Protein AF-A0A485LSP4-F1 (afdb_monomer)

Secondary structure (DSSP, 8-state):
------PPPP-PPP---------------GGGGEEETTT-PBP---SEEEEEEETTEEEEET-S---GGGT---SSS-----EEEEESS--SEEEEEEEETT--GGG---TT-EEEHHHHHHH--B-EEEEEEETTEEEEEE-TTHHHH-EE--S-TT--TT-EEEEEEEEEEEEEETTEEEEEEEEEEEPPPEEEEES------GGGSTT-S-----------------------------------PPP------------TT----------

pLDDT: mean 74.76, std 22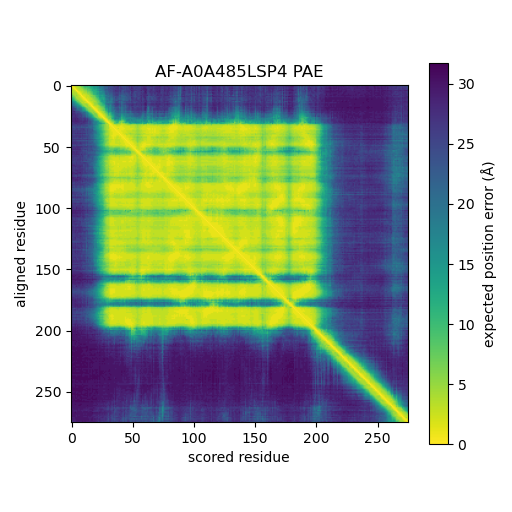.03, range [33.91, 98.25]

Foldseek 3Di:
DDDDDDDDDDDDDDDPPPPPPPVPDPPDDLQVFKAFPQPRDRQDADQEWEWDQDPNFTFTAQPRHQRVSVVGDDLDAHRHTKMKGWALDDFDAKAKAKDWPPDDPVLDADAQDKDAPVSSVVRRQWDKDFPQDDPNTTMIITRNVCRPPNHTDPDDPPPDQPIKMKIKMFGWHADPDPVGRMIGGNDMHIHDIHGYDYPCPPPPPCVVVVVPDPPDDDPDDDDDDDDDDDDDDDDDDDDDYDDDDDDDDDDDDDDDDDDDPDDPSPPDDDDDDDD

Organism: NCBI:txid120398

Nearest PDB structures (foldseek):
  6aj4-assembly4_G  TM=5.985E-01  e=1.872E+00  Homo sapiens
  2wmo-assembly1_A-2  TM=5.394E-01  e=5.429E+00  Homo sapiens
  3b13-assembly1_C  TM=5.387E-01  e=7.298E+00  Homo sapiens
  2fme-assembly2_B  TM=2.376E-01  e=2.516E+00  Homo sapiens

Sequence (275 aa):
MGQTRLEGKPRRQDPSSGEESTVTAPPRTTMERMGCTGCDRMIQLKPVFQRNNKDKKKNIRCFPHCCPARGGHKSSGFCGSSVYVLTDRVCDVVVCRYESDANDPSTTIVVGHSYDRSFVDRAIMCPAVSAGVEMGLNRFVLNPDVNKKGWSYPYDTRIEKNRQHRLSVYLMQSTDTPASQQATCVDEVHSAWFTMRSTRMPKRSVADEDDMLPRESAMWSKPRLASVVSVMHSAAKQRRRLHGATPSRPSTPLTAQRHPTDNKWAVFNPMWHIR

Solvent-accessible surface area (backbone atoms only — not comparable to full-atom values): 18104 Å² total; per-residue (Å²): 140,89,88,82,85,84,83,84,81,84,80,85,79,82,85,81,83,76,78,78,77,74,80,73,74,75,86,74,56,54,53,81,31,35,24,28,74,52,71,70,42,66,59,74,65,57,61,62,40,43,42,43,77,56,95,92,42,41,24,46,48,33,41,63,42,50,35,64,76,70,70,21,75,50,100,67,85,57,18,37,45,29,38,30,38,54,38,84,68,85,57,83,42,63,35,29,29,76,48,47,80,84,54,62,74,90,75,60,87,51,71,78,42,73,40,50,47,72,57,53,63,69,50,42,67,43,59,62,43,82,69,54,72,54,99,86,17,46,28,34,32,36,34,80,58,22,76,83,69,41,46,70,42,85,74,61,92,81,57,58,80,78,50,40,30,28,50,36,36,37,33,20,30,67,47,94,46,97,90,44,70,32,30,30,23,76,41,73,37,49,52,69,66,24,31,63,40,74,70,80,64,77,74,80,60,74,81,71,67,76,80,73,67,81,93,71,88,79,95,75,89,85,82,91,83,87,84,87,88,82,87,86,82,89,82,88,86,89,80,87,90,83,89,83,82,85,85,90,84,81,88,79,84,87,89,78,94,72,83,86,78,77,79,93,73,84,81,84,83,81,86,76,85,85,131

Mean predicted aligned error: 16.42 Å

Radius of gyration: 35.33 Å; Cα contacts (8 Å, |Δi|>4): 397; chains: 1; bounding box: 151×62×77 Å

Structure (mmCIF, N/CA/C/O backbone):
data_AF-A0A485LSP4-F1
#
_entry.id   AF-A0A485LSP4-F1
#
loop_
_atom_site.group_PDB
_atom_site.id
_atom_site.type_symbol
_atom_site.label_atom_id
_atom_site.label_alt_id
_atom_site.label_comp_id
_atom_site.label_asym_id
_atom_site.label_entity_id
_atom_site.label_seq_id
_atom_site.pdbx_PDB_ins_code
_atom_site.Cartn_x
_atom_site.Cartn_y
_atom_site.Cartn_z
_atom_site.occupancy
_atom_site.B_iso_or_equiv
_atom_site.auth_seq_id
_atom_site.auth_comp_id
_atom_site.auth_asym_id
_atom_site.auth_atom_id
_atom_site.pdbx_PDB_model_num
ATOM 1 N N . MET A 1 1 ? -81.713 -25.899 37.828 1.00 48.78 1 MET A N 1
ATOM 2 C CA . MET A 1 1 ? -81.607 -25.633 36.376 1.00 48.78 1 MET A CA 1
ATOM 3 C C . MET A 1 1 ? -80.817 -24.334 36.241 1.00 48.78 1 MET A C 1
ATOM 5 O O . MET A 1 1 ? -81.328 -23.319 36.668 1.00 48.78 1 MET A O 1
ATOM 9 N N . GLY A 1 2 ? -79.539 -24.261 35.883 1.00 56.69 2 GLY A N 1
ATOM 10 C CA . GLY A 1 2 ? -78.729 -25.101 35.009 1.00 56.69 2 GLY A CA 1
ATOM 11 C C . GLY A 1 2 ? -78.425 -24.305 33.738 1.00 56.69 2 GLY A C 1
ATOM 12 O O . GLY A 1 2 ? -79.094 -24.538 32.741 1.00 56.69 2 GLY A O 1
ATOM 13 N N . GLN A 1 3 ? -77.483 -23.354 33.778 1.00 51.16 3 GLN A N 1
ATOM 14 C CA . GLN A 1 3 ? -76.916 -22.755 32.563 1.00 51.16 3 GLN A CA 1
ATOM 15 C C . GLN A 1 3 ? -75.401 -22.587 32.697 1.00 51.16 3 GLN A C 1
ATOM 17 O O . GLN A 1 3 ? -74.880 -21.999 33.643 1.00 51.16 3 GLN A O 1
ATOM 22 N N . THR A 1 4 ? -74.729 -23.221 31.746 1.00 52.78 4 THR A N 1
ATOM 23 C CA . THR A 1 4 ? -73.309 -23.531 31.658 1.00 52.78 4 THR A CA 1
ATOM 24 C C . THR A 1 4 ? -72.544 -22.419 30.943 1.00 52.78 4 THR A C 1
ATOM 26 O O . THR A 1 4 ? -72.994 -21.855 29.950 1.00 52.78 4 THR A O 1
ATOM 29 N N . ARG A 1 5 ? -71.351 -22.140 31.467 1.00 53.19 5 ARG A N 1
ATOM 30 C CA . ARG A 1 5 ? -70.332 -21.208 30.977 1.00 53.19 5 ARG A CA 1
ATOM 31 C C . ARG A 1 5 ? -69.632 -21.809 29.747 1.00 53.19 5 ARG A C 1
ATOM 33 O O . ARG A 1 5 ? -69.133 -22.926 29.835 1.00 53.19 5 ARG A O 1
ATOM 40 N N . LEU A 1 6 ? -69.584 -21.086 28.626 1.00 57.06 6 LEU A N 1
ATOM 41 C CA . LEU A 1 6 ? -68.798 -21.464 27.444 1.00 57.06 6 LEU A CA 1
ATOM 42 C C . LEU A 1 6 ? -67.421 -20.787 27.503 1.00 57.06 6 LEU A C 1
ATOM 44 O O . LEU A 1 6 ? -67.320 -19.561 27.470 1.00 57.06 6 LEU A O 1
ATOM 48 N N . GLU A 1 7 ? -66.370 -21.597 27.618 1.00 57.41 7 GLU A N 1
ATOM 49 C CA . GLU A 1 7 ? -64.968 -21.179 27.550 1.00 57.41 7 GLU A CA 1
ATOM 50 C C . GLU A 1 7 ? -64.510 -21.023 26.091 1.00 57.41 7 GLU A C 1
ATOM 52 O O . GLU A 1 7 ? -64.672 -21.923 25.263 1.00 57.41 7 GLU A O 1
ATOM 57 N N . GLY A 1 8 ? -63.924 -19.866 25.777 1.00 58.50 8 GLY A N 1
ATOM 58 C CA . GLY A 1 8 ? -63.319 -19.565 24.482 1.00 58.50 8 GLY A CA 1
ATOM 59 C C . GLY A 1 8 ? -61.913 -20.157 24.358 1.00 58.50 8 GLY A C 1
ATOM 60 O O . GLY A 1 8 ? -61.040 -19.904 25.185 1.00 58.50 8 GLY A O 1
ATOM 61 N N . LYS A 1 9 ? -61.689 -20.933 23.295 1.00 60.06 9 LYS A N 1
ATOM 62 C CA . LYS A 1 9 ? -60.394 -21.524 22.922 1.00 60.06 9 LYS A CA 1
ATOM 63 C C . LYS A 1 9 ? -59.444 -20.458 22.340 1.00 60.06 9 LYS A C 1
ATOM 65 O O . LYS A 1 9 ? -59.856 -19.746 21.423 1.00 60.06 9 LYS A O 1
ATOM 70 N N . PRO A 1 10 ? -58.170 -20.380 22.767 1.00 58.75 10 PRO A N 1
ATOM 71 C CA . PRO A 1 10 ? -57.187 -19.501 22.143 1.00 58.75 10 PRO A CA 1
ATOM 72 C C . PRO A 1 10 ? -56.694 -20.076 20.804 1.00 58.75 10 PRO A C 1
ATOM 74 O O . PRO A 1 10 ? -56.329 -21.249 20.692 1.00 58.75 10 PRO A O 1
ATOM 77 N N . ARG A 1 11 ? -56.696 -19.222 19.775 1.00 62.03 11 ARG A N 1
ATOM 78 C CA . ARG A 1 11 ? -56.249 -19.501 18.404 1.00 62.03 11 ARG A CA 1
ATOM 79 C C . ARG A 1 11 ? -54.716 -19.461 18.359 1.00 62.03 11 ARG A C 1
ATOM 81 O O . ARG A 1 11 ? -54.129 -18.409 18.597 1.00 62.03 11 ARG A O 1
ATOM 88 N N . ARG A 1 12 ? -54.078 -20.602 18.074 1.00 57.03 12 ARG A N 1
ATOM 89 C CA . ARG A 1 12 ? -52.632 -20.696 17.808 1.00 57.03 12 ARG A CA 1
ATOM 90 C C . ARG A 1 12 ? -52.287 -19.850 16.578 1.00 57.03 12 ARG A C 1
ATOM 92 O O . ARG A 1 12 ? -52.950 -19.980 15.5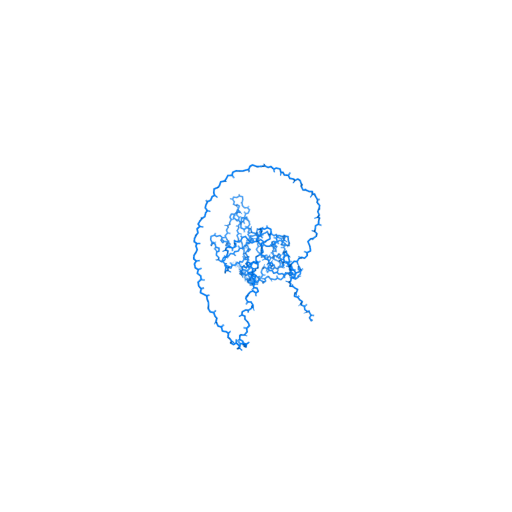52 1.00 57.03 12 ARG A O 1
ATOM 99 N N . GLN A 1 13 ? -51.293 -18.976 16.713 1.00 55.44 13 GLN A N 1
ATOM 100 C CA . GLN A 1 13 ? -50.647 -18.282 15.601 1.00 55.44 13 GLN A CA 1
ATOM 101 C C . GLN A 1 13 ? -49.415 -19.093 15.197 1.00 55.44 13 GLN A C 1
ATOM 103 O O . GLN A 1 13 ? -48.581 -19.403 16.048 1.00 55.44 13 GLN A O 1
ATOM 108 N N . ASP A 1 14 ? -49.337 -19.452 13.920 1.00 53.34 14 ASP A N 1
ATOM 109 C CA . ASP A 1 14 ? -48.179 -20.121 13.336 1.00 53.34 14 ASP A CA 1
ATOM 110 C C . ASP A 1 14 ? -47.057 -19.095 13.085 1.00 53.34 14 ASP A C 1
ATOM 112 O O . ASP A 1 14 ? -47.322 -18.031 12.516 1.00 53.34 14 ASP A O 1
ATOM 116 N N . PRO A 1 15 ? -45.805 -19.374 13.487 1.00 58.00 15 PRO A N 1
ATOM 117 C CA . PRO A 1 15 ? -44.673 -18.516 13.170 1.00 58.00 15 PRO A CA 1
ATOM 118 C C . PRO A 1 15 ? -44.267 -18.727 11.706 1.00 58.00 15 PRO A C 1
ATOM 120 O O . PRO A 1 15 ? -43.759 -19.785 11.337 1.00 58.00 15 PRO A O 1
ATOM 123 N N . SER A 1 16 ? -44.483 -17.716 10.860 1.00 53.91 16 SER A N 1
ATOM 124 C CA . SER A 1 16 ? -43.955 -17.707 9.496 1.00 53.91 16 SER A CA 1
ATOM 125 C C . SER A 1 16 ? -42.435 -17.533 9.540 1.00 53.91 16 SER A C 1
ATOM 127 O O . SER A 1 16 ? -41.926 -16.436 9.779 1.00 53.91 16 SER A O 1
ATOM 129 N N . SER A 1 17 ? -41.710 -18.622 9.311 1.00 48.00 17 SER A N 1
ATOM 130 C CA . SER A 1 17 ? -40.270 -18.640 9.069 1.00 48.00 17 SER A CA 1
ATOM 131 C C . SER A 1 17 ? -39.966 -18.014 7.704 1.00 48.00 17 SER A C 1
ATOM 133 O O . SER A 1 17 ? -39.884 -18.703 6.689 1.00 48.00 17 SER A O 1
ATOM 135 N N . GLY A 1 18 ? -39.848 -16.687 7.675 1.00 48.59 18 GLY A N 1
ATOM 136 C CA . GLY A 1 18 ? -39.213 -15.966 6.579 1.00 48.59 18 GLY A CA 1
ATOM 137 C C . GLY A 1 18 ? -37.702 -16.082 6.727 1.00 48.59 18 GLY A C 1
ATOM 138 O O . GLY A 1 18 ? -37.086 -15.277 7.419 1.00 48.59 18 GLY A O 1
ATOM 139 N N . GLU A 1 19 ? -37.111 -17.109 6.121 1.00 50.00 19 GLU A N 1
ATOM 140 C CA . GLU A 1 19 ? -35.662 -17.207 5.959 1.00 50.00 19 GLU A CA 1
ATOM 141 C C . GLU A 1 19 ? -35.213 -16.151 4.942 1.00 50.00 19 GLU A C 1
ATOM 143 O O . GLU A 1 19 ? -35.185 -16.372 3.730 1.00 50.00 19 GLU A O 1
ATOM 148 N N . GLU A 1 20 ? -34.895 -14.961 5.448 1.00 48.91 20 GLU A N 1
ATOM 149 C CA . GLU A 1 20 ? -34.205 -13.916 4.705 1.00 48.91 20 GLU A CA 1
ATOM 150 C C . GLU A 1 20 ? -32.782 -14.409 4.411 1.00 48.91 20 GLU A C 1
ATOM 152 O O . GLU A 1 20 ? -31.851 -14.242 5.199 1.00 48.91 20 GLU A O 1
ATOM 157 N N . SER A 1 21 ? -32.639 -15.101 3.277 1.00 48.19 21 SER A N 1
ATOM 158 C CA . SER A 1 21 ? -31.350 -15.494 2.712 1.00 48.19 21 SER A CA 1
ATOM 159 C C . SER A 1 21 ? -30.540 -14.240 2.400 1.00 48.19 21 SER A C 1
ATOM 161 O O . SER A 1 21 ? -30.592 -13.682 1.304 1.00 48.19 21 SER A O 1
ATOM 163 N N . THR A 1 22 ? -29.769 -13.799 3.387 1.00 48.03 22 THR A N 1
ATOM 164 C CA . THR A 1 22 ? -28.665 -12.864 3.220 1.00 48.03 22 THR A CA 1
ATOM 165 C C . THR A 1 22 ? -27.632 -13.560 2.346 1.00 48.03 22 THR A C 1
ATOM 167 O O . THR A 1 22 ? -26.822 -14.366 2.806 1.00 48.03 22 THR A O 1
ATOM 170 N N . VAL A 1 23 ? -27.704 -13.281 1.043 1.00 46.75 23 VAL A N 1
ATOM 171 C CA . VAL A 1 23 ? -26.717 -13.696 0.046 1.00 46.75 23 VAL A CA 1
ATOM 172 C C . VAL A 1 23 ? -25.383 -13.078 0.451 1.00 46.75 23 VAL A C 1
ATOM 174 O O . VAL A 1 23 ? -25.049 -11.950 0.097 1.0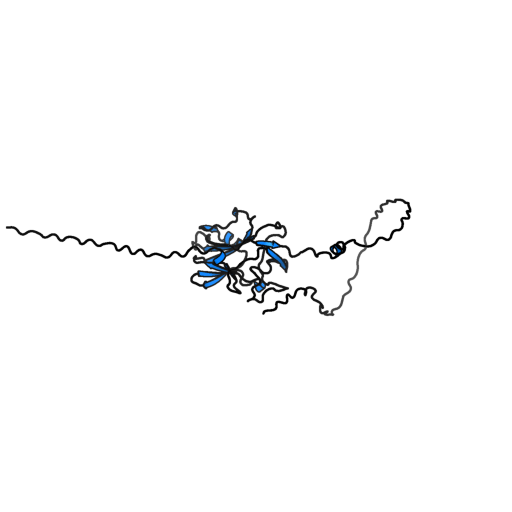0 46.75 23 VAL A O 1
ATOM 177 N N . THR A 1 24 ? -24.637 -13.813 1.267 1.00 46.38 24 THR A N 1
ATOM 178 C CA . THR A 1 24 ? -23.300 -13.440 1.702 1.00 46.38 24 THR A CA 1
ATOM 179 C C . THR A 1 24 ? -22.407 -13.632 0.488 1.00 46.38 24 THR A C 1
ATOM 181 O O . THR A 1 24 ? -22.080 -14.759 0.116 1.00 46.38 24 THR A O 1
ATOM 184 N N . ALA A 1 25 ? -22.104 -12.530 -0.200 1.00 51.66 25 ALA A N 1
ATOM 185 C CA . ALA A 1 25 ? -21.194 -12.544 -1.334 1.00 51.66 25 ALA A CA 1
ATOM 186 C C . ALA A 1 25 ? -19.878 -13.233 -0.921 1.00 51.66 25 ALA A C 1
ATOM 188 O O . ALA A 1 25 ? -19.412 -13.025 0.205 1.00 51.66 25 ALA A O 1
ATOM 189 N N . PRO A 1 26 ? -19.281 -14.062 -1.794 1.00 50.47 26 PRO A N 1
ATOM 190 C CA . PRO A 1 26 ? -18.061 -14.781 -1.461 1.00 50.47 26 PRO A CA 1
ATOM 191 C C . PRO A 1 26 ? -16.957 -13.796 -1.044 1.00 50.47 26 PRO A C 1
ATOM 193 O O . PRO A 1 26 ? -16.883 -12.691 -1.597 1.00 50.47 26 PRO A O 1
ATOM 196 N N . PRO A 1 27 ? -16.090 -14.175 -0.087 1.00 56.38 27 PRO A N 1
ATOM 197 C CA . PRO A 1 27 ? -14.995 -13.324 0.352 1.00 56.38 27 PRO A CA 1
ATOM 198 C C . PRO A 1 27 ? -14.101 -13.007 -0.850 1.00 56.38 27 PRO A C 1
ATOM 200 O O . PRO A 1 27 ? -13.464 -13.893 -1.422 1.00 56.38 27 PRO A O 1
ATOM 203 N N . ARG A 1 28 ? -14.090 -11.734 -1.259 1.00 59.78 28 ARG A N 1
ATOM 204 C CA . ARG A 1 28 ? -13.235 -11.244 -2.346 1.00 59.78 28 ARG A CA 1
ATOM 205 C C . ARG A 1 28 ? -11.782 -11.520 -1.990 1.00 59.78 28 ARG A C 1
ATOM 207 O O . ARG A 1 28 ? -11.359 -11.291 -0.855 1.00 59.78 28 ARG A O 1
ATOM 214 N N . THR A 1 29 ? -11.006 -12.003 -2.955 1.00 65.75 29 THR A N 1
ATOM 215 C CA . THR A 1 29 ? -9.584 -12.262 -2.711 1.00 65.75 29 THR A CA 1
ATOM 216 C C . THR A 1 29 ? -8.863 -10.941 -2.424 1.00 65.75 29 THR A C 1
ATOM 218 O O . THR A 1 29 ? -9.220 -9.886 -2.948 1.00 65.75 29 THR A O 1
ATOM 221 N N . THR A 1 30 ? -7.830 -10.960 -1.580 1.00 68.81 30 THR A N 1
ATOM 222 C CA . THR A 1 30 ? -7.116 -9.739 -1.161 1.00 68.81 30 THR A CA 1
ATOM 223 C C . THR A 1 30 ? -6.568 -8.929 -2.342 1.00 68.81 30 THR A C 1
ATOM 225 O O . THR A 1 30 ? -6.572 -7.701 -2.294 1.00 68.81 30 THR A O 1
ATOM 228 N N . MET A 1 31 ? -6.167 -9.586 -3.435 1.00 66.12 31 MET A N 1
ATOM 229 C CA . MET A 1 31 ? -5.656 -8.911 -4.634 1.00 66.12 31 MET A CA 1
ATOM 230 C C . MET A 1 31 ? -6.738 -8.201 -5.458 1.00 66.12 31 MET A C 1
ATOM 232 O O . MET A 1 31 ? -6.418 -7.232 -6.144 1.00 66.12 31 MET A O 1
ATOM 236 N N . GLU A 1 32 ? -8.011 -8.595 -5.346 1.00 82.88 32 GLU A N 1
ATOM 237 C CA . GLU A 1 32 ? -9.150 -7.937 -6.014 1.00 82.88 32 GLU A CA 1
ATOM 238 C C . GLU A 1 32 ? -9.510 -6.574 -5.405 1.00 82.88 32 GLU A C 1
ATOM 240 O O . GLU A 1 32 ? -10.410 -5.885 -5.882 1.00 82.88 32 GLU A O 1
ATOM 245 N N . ARG A 1 33 ? -8.775 -6.153 -4.373 1.00 93.44 33 ARG A N 1
ATOM 246 C CA . ARG A 1 33 ? -9.012 -4.905 -3.648 1.00 93.44 33 ARG A CA 1
ATOM 247 C C . ARG A 1 33 ? -7.939 -3.847 -3.868 1.00 93.44 33 ARG A C 1
ATOM 249 O O . ARG A 1 33 ? -8.077 -2.759 -3.327 1.00 93.44 33 ARG A O 1
ATOM 256 N N . MET A 1 34 ? -6.888 -4.126 -4.648 1.00 96.19 34 MET A N 1
ATOM 257 C CA . MET A 1 34 ? -5.783 -3.193 -4.905 1.00 96.19 34 MET A CA 1
ATOM 258 C C . MET A 1 34 ? -5.606 -2.887 -6.400 1.00 96.19 34 MET A C 1
ATOM 260 O O . MET A 1 34 ? -5.172 -3.743 -7.171 1.00 96.19 34 MET A O 1
ATOM 264 N N . GLY A 1 35 ? -5.856 -1.647 -6.823 1.00 96.38 35 GLY A N 1
ATOM 265 C CA . GLY A 1 35 ? -5.818 -1.265 -8.239 1.00 96.38 35 GLY A CA 1
ATOM 266 C C . GLY A 1 35 ? -5.018 -0.003 -8.552 1.00 96.38 35 GLY A C 1
ATOM 267 O O . GLY A 1 35 ? -4.514 0.701 -7.681 1.00 96.38 35 GLY A O 1
ATOM 268 N N . CYS A 1 36 ? -4.823 0.266 -9.839 1.00 97.06 36 CYS A N 1
ATOM 269 C CA . CYS A 1 36 ? -4.030 1.389 -10.328 1.00 97.06 36 CYS A CA 1
ATOM 270 C C . CYS A 1 36 ? -4.926 2.593 -10.612 1.00 97.06 36 CYS A C 1
ATOM 272 O O . CYS A 1 36 ? -5.743 2.546 -11.517 1.00 97.06 36 CYS A O 1
ATOM 274 N N . THR A 1 37 ? -4.683 3.725 -9.953 1.00 96.81 37 THR A N 1
ATOM 275 C CA . THR A 1 37 ? -5.431 4.991 -10.166 1.00 96.81 37 THR A CA 1
ATOM 276 C C . THR A 1 37 ? -5.265 5.626 -11.557 1.00 96.81 37 THR A C 1
ATOM 278 O O . THR A 1 37 ? -5.718 6.741 -11.795 1.00 96.81 37 THR A O 1
ATOM 281 N N . GLY A 1 38 ? -4.471 5.023 -12.443 1.00 94.75 38 GLY A N 1
ATOM 282 C CA . GLY A 1 38 ? -4.263 5.527 -13.799 1.00 94.75 38 GLY A CA 1
ATOM 283 C C . GLY A 1 38 ? -5.108 4.809 -14.841 1.00 94.75 38 GLY A C 1
ATOM 284 O O . GLY A 1 38 ? -5.627 5.456 -15.735 1.00 94.75 38 GLY A O 1
ATOM 285 N N . CYS A 1 39 ? -5.202 3.482 -14.752 1.00 95.12 39 CYS A N 1
ATOM 286 C CA . CYS A 1 39 ? -5.942 2.659 -15.713 1.00 95.12 39 CYS A CA 1
ATOM 287 C C . CYS A 1 39 ? -7.155 1.964 -15.088 1.00 95.12 39 CYS A C 1
ATOM 289 O O . CYS A 1 39 ? -7.777 1.151 -15.761 1.00 95.12 39 CYS A O 1
ATOM 291 N N . ASP A 1 40 ? -7.402 2.204 -13.799 1.00 94.50 40 ASP A N 1
ATOM 292 C CA . ASP A 1 40 ? -8.413 1.588 -12.932 1.00 94.50 40 ASP A CA 1
ATOM 293 C C . ASP A 1 40 ? -8.428 0.055 -12.900 1.00 94.50 40 ASP A C 1
ATOM 295 O O . ASP A 1 40 ? -9.293 -0.562 -12.289 1.00 94.50 40 ASP A O 1
ATOM 299 N N . ARG A 1 41 ? -7.401 -0.586 -13.467 1.00 93.19 41 ARG A N 1
ATOM 300 C CA . ARG A 1 41 ? -7.239 -2.039 -13.435 1.00 93.19 41 ARG A CA 1
ATOM 301 C C . ARG A 1 41 ? -6.666 -2.501 -12.108 1.00 93.19 41 ARG A C 1
ATOM 303 O O . ARG A 1 41 ? -5.798 -1.839 -11.525 1.00 93.19 41 ARG A O 1
ATOM 310 N N . MET A 1 42 ? -7.069 -3.707 -11.726 1.00 93.75 42 MET A N 1
ATOM 311 C CA . MET A 1 42 ? -6.438 -4.457 -10.651 1.00 93.75 42 MET A CA 1
ATOM 312 C C . MET A 1 42 ? -4.936 -4.581 -10.892 1.00 93.75 42 MET A C 1
ATOM 314 O O . MET A 1 42 ? -4.478 -4.797 -12.020 1.00 93.75 42 MET A O 1
ATOM 318 N N . ILE A 1 43 ? -4.151 -4.393 -9.835 1.00 92.56 43 ILE A N 1
ATOM 319 C CA . ILE A 1 43 ? -2.702 -4.410 -9.960 1.00 92.56 43 ILE A CA 1
ATOM 320 C C . ILE A 1 43 ? -2.209 -5.846 -10.036 1.00 92.56 43 ILE A C 1
ATOM 322 O O . ILE A 1 43 ? -2.300 -6.613 -9.086 1.00 92.56 43 ILE A O 1
ATOM 326 N N . GLN A 1 44 ? -1.569 -6.158 -11.156 1.00 91.38 44 GLN A N 1
ATOM 327 C CA . GLN A 1 44 ? -0.679 -7.302 -11.282 1.00 91.38 44 GLN A CA 1
ATOM 328 C C . GLN A 1 44 ? 0.755 -6.787 -11.201 1.00 91.38 44 GLN A C 1
ATOM 330 O O . GLN A 1 44 ? 1.232 -6.082 -12.097 1.00 91.38 44 GLN A O 1
ATOM 335 N N . LEU A 1 45 ? 1.424 -7.061 -10.080 1.00 93.25 45 LEU A N 1
ATOM 336 C CA . LEU A 1 45 ? 2.800 -6.623 -9.888 1.00 93.25 45 LEU A CA 1
ATOM 337 C C . LEU A 1 45 ? 3.762 -7.434 -10.749 1.00 93.25 45 LEU A C 1
ATOM 339 O O . LEU A 1 45 ? 3.602 -8.634 -10.961 1.00 93.25 45 LEU A O 1
ATOM 343 N N . LYS A 1 46 ? 4.827 -6.765 -11.190 1.00 92.31 46 LYS A N 1
ATOM 344 C CA . LYS A 1 46 ? 5.995 -7.453 -11.734 1.00 92.31 46 LYS A CA 1
ATOM 345 C C . LYS A 1 46 ? 6.685 -8.230 -10.605 1.00 92.31 46 LYS A C 1
ATOM 347 O O . LYS A 1 46 ? 6.801 -7.697 -9.504 1.00 92.31 46 LYS A O 1
ATOM 352 N N . PRO A 1 47 ? 7.248 -9.417 -10.882 1.00 93.81 47 PRO A N 1
ATOM 353 C CA . PRO A 1 47 ? 7.981 -10.187 -9.872 1.00 93.81 47 PRO A CA 1
ATOM 354 C C . PRO A 1 47 ? 9.301 -9.519 -9.461 1.00 93.81 47 PRO A C 1
ATOM 356 O O . PRO A 1 47 ? 9.903 -9.876 -8.450 1.00 93.81 47 PRO A O 1
ATOM 359 N N . VAL A 1 48 ? 9.786 -8.561 -10.257 1.00 93.12 48 VAL A N 1
ATOM 360 C CA . VAL A 1 48 ? 11.055 -7.872 -10.034 1.00 93.12 48 VAL A CA 1
ATOM 361 C C . VAL A 1 48 ? 10.905 -6.390 -10.356 1.00 93.12 48 VAL A C 1
ATOM 363 O O . VAL A 1 48 ? 10.502 -6.027 -11.465 1.00 93.12 48 VAL A O 1
ATOM 366 N N . PHE A 1 49 ? 11.313 -5.533 -9.424 1.00 93.00 49 PHE A N 1
ATOM 367 C CA . PHE A 1 49 ? 11.403 -4.093 -9.639 1.00 93.00 49 PHE A CA 1
ATOM 368 C C . PHE A 1 49 ? 12.840 -3.586 -9.577 1.00 93.00 49 PHE A C 1
ATOM 370 O O . PHE A 1 49 ? 13.715 -4.135 -8.907 1.00 93.00 49 PHE A O 1
ATOM 377 N N . GLN A 1 50 ? 13.082 -2.487 -10.289 1.00 89.56 50 GLN A N 1
ATOM 378 C CA . GLN A 1 50 ? 14.363 -1.799 -10.284 1.00 89.56 50 GLN A CA 1
ATOM 379 C C . GLN A 1 50 ? 14.357 -0.693 -9.228 1.00 89.56 50 GLN A C 1
ATOM 381 O O . GLN A 1 50 ? 13.448 0.140 -9.179 1.00 89.56 50 GLN A O 1
ATOM 386 N N . ARG A 1 51 ? 15.411 -0.639 -8.415 1.00 87.06 51 ARG A N 1
ATOM 387 C CA . ARG A 1 51 ? 15.617 0.429 -7.440 1.00 87.06 51 ARG A CA 1
ATOM 388 C C . ARG A 1 51 ? 16.384 1.595 -8.052 1.00 87.06 51 ARG A C 1
ATOM 390 O O . ARG A 1 51 ? 17.544 1.425 -8.404 1.00 87.06 51 ARG A O 1
ATOM 397 N N . ASN A 1 52 ? 15.796 2.786 -8.091 1.00 84.38 52 ASN A N 1
ATOM 398 C CA . ASN A 1 52 ? 16.504 4.007 -8.465 1.00 84.38 52 ASN A CA 1
ATOM 399 C C . ASN A 1 52 ? 17.022 4.756 -7.225 1.00 84.38 52 ASN A C 1
ATOM 401 O O . ASN A 1 52 ? 16.329 4.835 -6.211 1.00 84.38 52 ASN A O 1
ATOM 405 N N . ASN A 1 53 ? 18.223 5.327 -7.311 1.00 80.94 53 ASN A N 1
ATOM 406 C CA . ASN A 1 53 ? 18.749 6.251 -6.311 1.00 80.94 53 ASN A CA 1
ATOM 407 C C . ASN A 1 53 ? 18.797 7.643 -6.942 1.00 80.94 53 ASN A C 1
ATOM 409 O O . ASN A 1 53 ? 19.727 7.962 -7.680 1.00 80.94 53 ASN A O 1
ATOM 413 N N . LYS A 1 54 ? 17.755 8.435 -6.691 1.00 75.25 54 LYS A N 1
ATOM 414 C CA . LYS A 1 54 ? 17.650 9.812 -7.173 1.00 75.25 54 LYS A CA 1
ATOM 415 C C . LYS A 1 54 ? 17.637 10.731 -5.959 1.00 75.25 54 LYS A C 1
ATOM 417 O O . LYS A 1 54 ? 16.897 10.475 -5.016 1.00 75.25 54 LYS A O 1
ATOM 422 N N . ASP A 1 55 ? 18.466 11.770 -5.966 1.00 72.94 55 ASP A N 1
ATOM 423 C CA . ASP A 1 55 ? 18.522 12.780 -4.898 1.00 72.94 55 ASP A CA 1
ATOM 424 C C . ASP A 1 55 ? 18.792 12.183 -3.503 1.00 72.94 55 ASP A C 1
ATOM 426 O O . ASP A 1 55 ? 18.187 12.579 -2.509 1.00 72.94 55 ASP A O 1
ATOM 430 N N . LYS A 1 56 ? 19.672 11.168 -3.433 1.00 80.19 56 LYS A N 1
ATOM 431 C CA . LYS A 1 56 ? 19.968 10.358 -2.229 1.00 80.19 56 LYS A CA 1
ATOM 432 C C . LYS A 1 56 ? 18.758 9.589 -1.670 1.00 80.19 56 LYS A C 1
ATOM 434 O O . LYS A 1 56 ? 18.881 8.910 -0.652 1.00 80.19 56 LYS A O 1
ATOM 439 N N . LYS A 1 57 ? 17.604 9.656 -2.339 1.00 83.06 57 LYS A N 1
ATOM 440 C CA . LYS A 1 57 ? 16.392 8.917 -2.003 1.00 83.06 57 LYS A CA 1
ATOM 441 C C . LYS A 1 57 ? 16.298 7.665 -2.859 1.00 83.06 57 LYS A C 1
ATOM 443 O O . LYS A 1 57 ? 16.389 7.667 -4.090 1.00 83.06 57 LYS A O 1
ATOM 448 N N . LYS A 1 58 ? 16.080 6.566 -2.159 1.00 87.75 58 LYS A N 1
ATOM 449 C CA . LYS A 1 58 ? 15.909 5.241 -2.721 1.00 87.75 58 LYS A CA 1
ATOM 450 C C . LYS A 1 58 ? 14.438 5.060 -3.099 1.00 87.75 58 LYS A C 1
ATOM 452 O O . LYS A 1 58 ? 13.585 5.077 -2.222 1.00 87.75 58 LYS A O 1
ATOM 457 N N . ASN A 1 59 ? 14.149 4.887 -4.386 1.00 91.50 59 ASN A N 1
ATOM 458 C CA . ASN A 1 59 ? 12.789 4.757 -4.909 1.00 91.50 59 ASN A CA 1
ATOM 459 C C . ASN A 1 59 ? 12.621 3.483 -5.744 1.00 91.50 59 ASN A C 1
ATOM 461 O O . ASN A 1 59 ? 13.555 3.065 -6.434 1.00 91.50 59 ASN A O 1
ATOM 465 N N . ILE A 1 60 ? 11.423 2.900 -5.741 1.00 92.56 60 ILE A N 1
ATOM 466 C CA . ILE A 1 60 ? 11.052 1.840 -6.685 1.00 92.56 60 ILE A CA 1
ATOM 467 C C . ILE A 1 60 ? 10.664 2.482 -8.016 1.00 92.56 60 ILE A C 1
ATOM 469 O O . ILE A 1 60 ? 9.816 3.376 -8.080 1.00 92.56 60 ILE A O 1
ATOM 473 N N . ARG A 1 61 ? 11.297 2.042 -9.105 1.00 91.81 61 ARG A N 1
ATOM 474 C CA . ARG A 1 61 ? 10.991 2.528 -10.449 1.00 91.81 61 ARG A CA 1
ATOM 475 C C . ARG A 1 61 ? 9.822 1.738 -11.032 1.00 91.81 61 ARG A C 1
ATOM 477 O O . ARG A 1 61 ? 9.810 0.513 -10.997 1.00 91.81 61 ARG A O 1
ATOM 484 N N . CYS A 1 62 ? 8.875 2.466 -11.618 1.00 94.25 62 CYS A N 1
ATOM 485 C CA . CYS A 1 62 ? 7.722 1.922 -12.335 1.00 94.25 62 CYS A CA 1
ATOM 486 C C . CYS A 1 62 ? 6.806 1.014 -11.495 1.00 94.25 62 CYS A C 1
ATOM 488 O O . CYS A 1 62 ? 6.216 0.083 -12.034 1.00 94.25 62 CYS A O 1
ATOM 490 N N . PHE A 1 63 ? 6.692 1.286 -10.195 1.00 95.94 63 PHE A N 1
ATOM 491 C CA . PHE A 1 63 ? 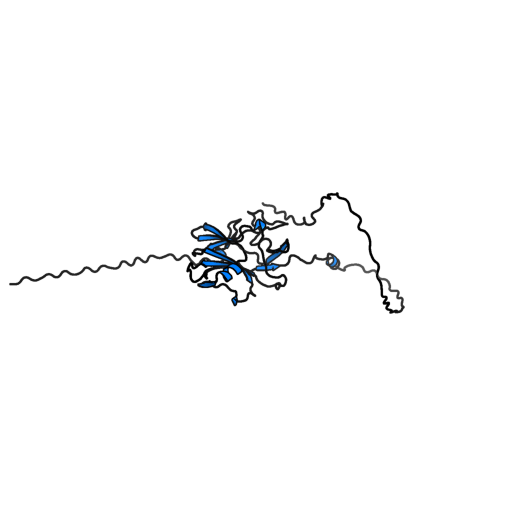5.734 0.634 -9.304 1.00 95.94 63 PHE A CA 1
ATOM 492 C C . PHE A 1 63 ? 4.368 1.354 -9.340 1.00 95.94 63 PHE A C 1
ATOM 494 O O . PHE A 1 63 ? 4.361 2.588 -9.391 1.00 95.94 63 PHE A O 1
ATOM 501 N N . PRO A 1 64 ? 3.227 0.637 -9.311 1.00 95.69 64 PRO A N 1
ATOM 502 C CA . PRO A 1 64 ? 3.087 -0.821 -9.443 1.00 95.69 64 PRO A CA 1
ATOM 503 C C . PRO A 1 64 ? 3.376 -1.325 -10.869 1.00 95.69 64 PRO A C 1
ATOM 505 O O . PRO A 1 64 ? 3.810 -2.457 -11.061 1.00 95.69 64 PRO A O 1
ATOM 508 N N . HIS A 1 65 ? 3.168 -0.475 -11.875 1.00 95.00 65 HIS A N 1
ATOM 509 C CA . HIS A 1 65 ? 3.551 -0.697 -13.267 1.00 95.00 65 HIS A CA 1
ATOM 510 C C . HIS A 1 65 ? 3.692 0.654 -13.992 1.00 95.00 65 HIS A C 1
ATOM 512 O O . HIS A 1 65 ? 3.359 1.710 -13.451 1.00 95.00 65 HIS A O 1
ATOM 518 N N . CYS A 1 66 ? 4.171 0.635 -15.239 1.00 94.88 66 CYS A N 1
ATOM 519 C CA . CYS A 1 66 ? 4.093 1.797 -16.128 1.00 94.88 66 CYS A CA 1
ATOM 520 C C . CYS A 1 66 ? 2.684 1.907 -16.691 1.00 94.88 66 CYS A C 1
ATOM 522 O O . CYS A 1 66 ? 2.338 1.149 -17.592 1.00 94.88 66 CYS A O 1
ATOM 524 N N . CYS A 1 67 ? 1.868 2.804 -16.151 1.00 94.44 67 CYS A N 1
ATOM 525 C CA . CYS A 1 67 ? 0.482 2.927 -16.585 1.00 94.44 67 CYS A CA 1
ATOM 526 C C . CYS A 1 67 ? 0.405 3.648 -17.947 1.00 94.44 67 CYS A C 1
ATOM 528 O O . CYS A 1 67 ? 0.817 4.810 -18.019 1.00 94.44 67 CYS A O 1
ATOM 530 N N . PRO A 1 68 ? -0.124 3.018 -19.019 1.00 93.25 68 PRO A N 1
ATOM 531 C CA . PRO A 1 68 ? -0.235 3.655 -20.336 1.00 93.25 68 PRO A CA 1
ATOM 532 C C . PRO A 1 68 ? -1.086 4.926 -20.301 1.00 93.25 68 PRO A C 1
ATOM 534 O O . PRO A 1 68 ? -0.692 5.944 -20.859 1.00 93.25 68 PRO A O 1
ATOM 537 N N . ALA A 1 69 ? -2.176 4.909 -19.528 1.00 93.75 69 ALA A N 1
ATOM 538 C CA . ALA A 1 69 ? -3.045 6.067 -19.313 1.00 93.75 69 ALA A CA 1
ATOM 539 C C . ALA A 1 69 ? -2.348 7.243 -18.594 1.00 93.75 69 ALA A C 1
ATOM 541 O O . ALA A 1 69 ? -2.865 8.354 -18.576 1.00 93.75 69 ALA A O 1
ATOM 542 N N . ARG A 1 70 ? -1.150 7.032 -18.026 1.00 90.12 70 ARG A N 1
ATOM 543 C CA . ARG A 1 70 ? -0.296 8.081 -17.434 1.00 90.12 70 ARG A CA 1
ATOM 544 C C . ARG A 1 70 ? 0.985 8.350 -18.236 1.00 90.12 70 ARG A C 1
ATOM 546 O O . ARG A 1 70 ? 1.963 8.872 -17.695 1.00 90.12 70 ARG A O 1
ATOM 553 N N . GLY A 1 71 ? 0.993 7.985 -19.517 1.00 91.62 71 GLY A N 1
ATOM 554 C CA . GLY A 1 71 ? 2.122 8.201 -20.426 1.00 91.62 71 GLY A CA 1
ATOM 555 C C . GLY A 1 71 ? 3.179 7.094 -20.409 1.00 91.62 71 GLY A C 1
ATOM 556 O O . GLY A 1 71 ? 4.248 7.268 -20.984 1.00 91.62 71 GLY A O 1
ATOM 557 N N . GLY A 1 72 ? 2.907 5.957 -19.761 1.00 93.69 72 GLY A N 1
ATOM 558 C CA . GLY A 1 72 ? 3.738 4.759 -19.863 1.00 93.69 72 GLY A CA 1
ATOM 559 C C . GLY A 1 72 ? 5.139 4.887 -19.254 1.00 93.69 72 GLY A C 1
ATOM 560 O O . GLY A 1 72 ? 5.374 5.582 -18.261 1.00 93.69 72 GLY A O 1
ATOM 561 N N . HIS A 1 73 ? 6.079 4.111 -19.800 1.00 94.12 73 HIS A N 1
ATOM 562 C CA . HIS A 1 73 ? 7.455 4.086 -19.315 1.00 94.12 73 HIS A CA 1
ATOM 563 C C . HIS A 1 73 ? 8.201 5.361 -19.710 1.00 94.12 73 HIS A C 1
ATOM 565 O O . HIS A 1 73 ? 8.176 5.767 -20.866 1.00 94.12 73 HIS A O 1
ATOM 571 N N . LYS A 1 74 ? 8.935 5.948 -18.761 1.00 90.44 74 LYS A N 1
ATOM 572 C CA . LYS A 1 74 ? 9.767 7.136 -18.986 1.00 90.44 74 LYS A CA 1
ATOM 573 C C . LYS A 1 74 ? 11.232 6.782 -18.795 1.00 90.44 74 LYS A C 1
ATOM 575 O O . LYS A 1 74 ? 11.580 6.188 -17.772 1.00 90.44 74 LYS A O 1
ATOM 580 N N . SER A 1 75 ? 12.084 7.177 -19.741 1.00 86.31 75 SER A N 1
ATOM 581 C CA . SER A 1 75 ? 13.542 6.989 -19.668 1.00 86.31 75 SER A CA 1
ATOM 582 C C . SER A 1 75 ? 14.154 7.699 -18.455 1.00 86.31 75 SER A C 1
ATOM 584 O O . SER A 1 75 ? 15.065 7.168 -17.825 1.00 86.31 75 SER A O 1
ATOM 586 N N . SER A 1 76 ? 13.587 8.841 -18.057 1.00 84.25 76 SER A N 1
ATOM 587 C CA . SER A 1 76 ? 13.969 9.604 -16.868 1.00 84.25 76 SER A CA 1
ATOM 588 C C . SER A 1 76 ? 12.778 9.855 -15.929 1.00 84.25 76 SER A C 1
ATOM 590 O O . SER A 1 76 ? 11.614 9.846 -16.329 1.00 84.25 76 SER A O 1
ATOM 592 N N . GLY A 1 77 ? 13.067 10.061 -14.640 1.00 84.88 77 GLY A N 1
ATOM 593 C CA . GLY A 1 77 ? 12.052 10.375 -13.627 1.00 84.88 77 GLY A CA 1
ATOM 594 C C . GLY A 1 77 ? 11.212 9.181 -13.152 1.00 84.88 77 GLY A C 1
ATOM 595 O O . GLY A 1 77 ? 11.653 8.028 -13.185 1.00 84.88 77 GLY A O 1
ATOM 596 N N . PHE A 1 78 ? 10.013 9.482 -12.640 1.00 89.50 78 PHE A N 1
ATOM 597 C CA . PHE A 1 78 ? 9.070 8.500 -12.101 1.00 89.50 78 PHE A CA 1
ATOM 598 C C . PHE A 1 78 ? 8.011 8.131 -13.159 1.00 89.50 78 PHE A C 1
ATOM 600 O O . PHE A 1 78 ? 7.299 8.988 -13.674 1.00 89.50 78 PHE A O 1
ATOM 607 N N . CYS A 1 79 ? 7.943 6.839 -13.485 1.00 91.25 79 CYS A N 1
ATOM 608 C CA . CYS A 1 79 ? 7.048 6.198 -14.470 1.00 91.25 79 CYS A CA 1
ATOM 609 C C . CYS A 1 79 ? 5.923 5.372 -13.817 1.00 91.25 79 CYS A C 1
ATOM 611 O O . CYS A 1 79 ? 5.195 4.675 -14.517 1.00 91.25 79 CYS A O 1
ATOM 613 N N . GLY A 1 80 ? 5.877 5.335 -12.483 1.00 93.62 80 GLY A N 1
ATOM 614 C CA . GLY A 1 80 ? 4.897 4.560 -11.725 1.00 93.62 80 GLY A CA 1
ATOM 615 C C . GLY A 1 80 ? 3.544 5.259 -11.624 1.00 93.62 80 GLY A C 1
ATOM 616 O O . GLY A 1 80 ? 3.361 6.367 -12.126 1.00 93.62 80 GLY A O 1
ATOM 617 N N . SER A 1 81 ? 2.607 4.626 -10.931 1.00 95.94 81 SER A N 1
ATOM 618 C CA . SER A 1 81 ? 1.280 5.177 -10.649 1.00 95.94 81 SER A CA 1
ATOM 619 C C . SER A 1 81 ? 0.931 5.042 -9.168 1.00 95.94 81 SER A C 1
ATOM 621 O O . SER A 1 81 ? 1.584 4.308 -8.424 1.00 95.94 81 SER A O 1
ATOM 623 N N . SER A 1 82 ? -0.073 5.801 -8.731 1.00 97.31 82 SER A N 1
ATOM 624 C CA . SER A 1 82 ? -0.623 5.679 -7.383 1.00 97.31 82 SER A CA 1
ATOM 625 C C . SER A 1 82 ? -1.517 4.446 -7.346 1.00 97.31 82 SER A C 1
ATOM 627 O O . SER A 1 82 ? -2.144 4.087 -8.352 1.00 97.31 82 SER A O 1
ATOM 629 N N . VAL A 1 83 ? -1.569 3.808 -6.188 1.00 97.75 83 VAL A N 1
ATOM 630 C CA . VAL A 1 83 ? -2.380 2.613 -5.955 1.00 97.75 83 VAL A CA 1
ATOM 631 C C . VAL A 1 83 ? -3.654 3.043 -5.248 1.00 97.75 83 VAL A C 1
ATOM 633 O O . VAL A 1 83 ? -3.588 3.925 -4.403 1.00 97.75 83 VAL A O 1
ATOM 636 N N . TYR A 1 84 ? -4.798 2.463 -5.580 1.00 97.81 84 TYR A N 1
ATOM 637 C CA . TYR A 1 84 ? -5.983 2.549 -4.741 1.00 97.81 84 TYR A CA 1
ATOM 638 C C . TYR A 1 84 ? -6.231 1.221 -4.036 1.00 97.81 84 TYR A C 1
ATOM 640 O O . TYR A 1 84 ? -5.850 0.165 -4.544 1.00 97.81 84 TYR A O 1
ATOM 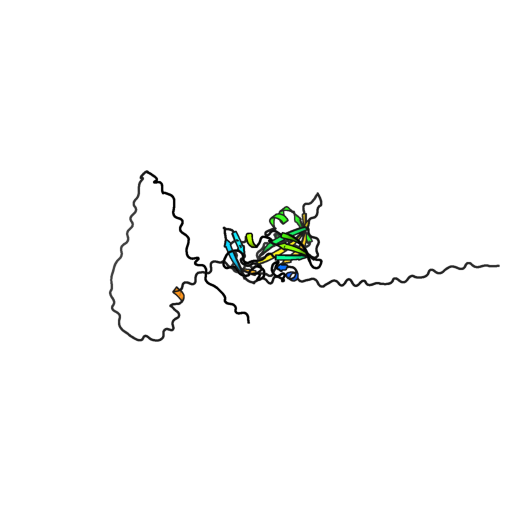648 N N . VAL A 1 85 ? -6.883 1.292 -2.882 1.00 97.56 85 VAL A N 1
ATOM 649 C CA . VAL A 1 85 ? -7.401 0.140 -2.148 1.00 97.56 85 VAL A CA 1
ATOM 650 C C . VAL A 1 85 ? -8.887 0.337 -1.882 1.00 97.56 85 VAL A C 1
ATOM 652 O O . VAL A 1 85 ? -9.310 1.462 -1.613 1.00 97.56 85 VAL A O 1
ATOM 655 N N . LEU A 1 86 ? -9.657 -0.744 -1.989 1.00 96.88 86 LEU A N 1
ATOM 656 C CA . LEU A 1 86 ? -11.087 -0.797 -1.695 1.00 96.88 86 LEU A CA 1
ATOM 657 C C . LEU A 1 86 ? -11.339 -1.635 -0.438 1.00 96.88 86 LEU A C 1
ATOM 659 O O . LEU A 1 86 ? -10.748 -2.704 -0.281 1.00 96.88 86 LEU A O 1
ATOM 663 N N . THR A 1 87 ? -12.237 -1.186 0.434 1.00 95.81 87 THR A N 1
ATOM 664 C CA . THR A 1 87 ? -12.662 -1.946 1.619 1.00 95.81 87 THR A CA 1
ATOM 665 C C . THR A 1 87 ? -14.123 -1.681 1.957 1.00 95.81 87 THR A C 1
ATOM 667 O O . THR A 1 87 ? -14.630 -0.584 1.746 1.00 95.81 87 THR A O 1
ATOM 670 N N . ASP A 1 88 ? -14.805 -2.692 2.475 1.00 94.88 88 ASP A N 1
ATOM 671 C CA . ASP A 1 88 ? -16.145 -2.596 3.055 1.00 94.88 88 ASP A CA 1
ATOM 672 C C . ASP A 1 88 ? -16.106 -2.274 4.558 1.00 94.88 88 ASP A C 1
ATOM 674 O O . ASP A 1 88 ? -17.145 -2.028 5.171 1.00 94.88 88 ASP A O 1
ATOM 678 N N . ARG A 1 89 ? -14.916 -2.266 5.173 1.00 95.62 89 ARG A N 1
ATOM 679 C CA . ARG A 1 89 ? -14.758 -1.979 6.598 1.00 95.62 89 ARG A CA 1
ATOM 680 C C . ARG A 1 89 ? -14.792 -0.482 6.874 1.00 95.62 89 ARG A C 1
ATOM 682 O O . ARG A 1 89 ? -14.367 0.346 6.065 1.00 95.62 89 ARG A O 1
ATOM 689 N N . VAL A 1 90 ? -15.282 -0.147 8.064 1.00 94.56 90 VAL A N 1
ATOM 690 C CA . VAL A 1 90 ? -15.210 1.206 8.613 1.00 94.56 90 VAL A CA 1
ATOM 691 C C . VAL A 1 90 ? -13.804 1.413 9.165 1.00 94.56 90 VAL A C 1
ATOM 693 O O . VAL A 1 90 ? -13.404 0.761 10.125 1.00 94.56 90 VAL A O 1
ATOM 696 N N . CYS A 1 91 ? -13.051 2.310 8.540 1.00 95.38 91 CYS A N 1
ATOM 697 C CA . CYS A 1 91 ? -11.703 2.678 8.950 1.00 95.38 91 CYS A CA 1
ATOM 698 C C . CYS A 1 91 ? -11.438 4.149 8.619 1.00 95.38 91 CYS A C 1
ATOM 700 O O . CYS A 1 91 ? -11.918 4.672 7.612 1.00 95.38 91 CYS A O 1
ATOM 702 N N . ASP A 1 92 ? -10.639 4.801 9.446 1.00 93.81 92 ASP A N 1
ATOM 703 C CA . ASP A 1 92 ? -10.288 6.220 9.358 1.00 93.81 92 ASP A CA 1
ATOM 704 C C . ASP A 1 92 ? -8.773 6.430 9.202 1.00 93.81 92 ASP A C 1
ATOM 706 O O . ASP A 1 92 ? -8.320 7.508 8.812 1.00 93.81 92 ASP A O 1
ATOM 710 N N . VAL A 1 93 ? -7.978 5.383 9.441 1.00 95.62 93 VAL A N 1
ATOM 711 C CA . VAL A 1 93 ? -6.521 5.410 9.323 1.00 95.62 93 VAL A CA 1
ATOM 712 C C . VAL A 1 93 ? -6.050 4.300 8.386 1.00 95.62 93 VAL A C 1
ATOM 714 O O . VAL A 1 93 ? -6.504 3.161 8.450 1.00 95.62 93 VAL A O 1
ATOM 717 N N . VAL A 1 94 ? -5.101 4.621 7.505 1.00 97.81 94 VAL A N 1
ATOM 718 C CA . VAL A 1 94 ? -4.524 3.661 6.554 1.00 97.81 94 VAL A CA 1
ATOM 719 C C . VAL A 1 94 ? -3.015 3.611 6.726 1.00 97.81 94 VAL A C 1
ATOM 721 O O . VAL A 1 94 ? -2.311 4.590 6.470 1.00 97.81 94 VAL A O 1
ATOM 724 N N . VAL A 1 95 ? -2.504 2.445 7.113 1.00 97.94 95 VAL A N 1
ATOM 725 C CA . VAL A 1 95 ? -1.069 2.184 7.225 1.00 97.94 95 VAL A CA 1
ATOM 726 C C . VAL A 1 95 ? -0.583 1.499 5.960 1.00 97.94 95 VAL A C 1
ATOM 728 O O . VAL A 1 95 ? -0.795 0.310 5.747 1.00 97.94 95 VAL A O 1
ATOM 731 N N . CYS A 1 96 ? 0.103 2.263 5.118 1.00 97.06 96 CYS A N 1
ATOM 732 C 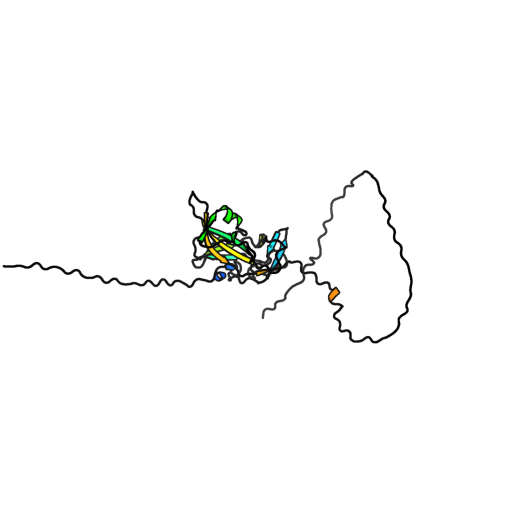CA . CYS A 1 96 ? 0.786 1.764 3.931 1.00 97.06 96 CYS A CA 1
ATOM 733 C C . CYS A 1 96 ? 2.262 1.523 4.243 1.00 97.06 96 CYS A C 1
ATOM 735 O O . CYS A 1 96 ? 2.996 2.480 4.519 1.00 97.06 96 CYS A O 1
ATOM 737 N N . ARG A 1 97 ? 2.718 0.270 4.158 1.00 95.56 97 ARG A N 1
ATOM 738 C CA . ARG A 1 97 ? 4.117 -0.087 4.417 1.00 95.56 97 ARG A CA 1
ATOM 739 C C . ARG A 1 97 ? 4.621 -1.183 3.486 1.00 95.56 97 ARG A C 1
ATOM 741 O O . ARG A 1 97 ? 3.848 -1.955 2.930 1.00 95.56 97 ARG A O 1
ATOM 748 N N . TYR A 1 98 ? 5.933 -1.258 3.320 1.00 94.50 98 TYR A N 1
ATOM 749 C CA . TYR A 1 98 ? 6.564 -2.396 2.667 1.00 94.50 98 TYR A CA 1
ATOM 750 C C . TYR A 1 98 ? 6.930 -3.437 3.710 1.00 94.50 98 TYR A C 1
ATOM 752 O O . TYR A 1 98 ? 7.451 -3.098 4.770 1.00 94.50 98 TYR A O 1
ATOM 760 N N . GLU A 1 99 ? 6.692 -4.695 3.377 1.00 94.06 99 GLU A N 1
ATOM 761 C CA . GLU A 1 99 ? 7.121 -5.828 4.180 1.00 94.06 99 GLU A CA 1
ATOM 762 C C . GLU A 1 99 ? 8.176 -6.640 3.454 1.00 94.06 99 GLU A C 1
ATOM 764 O O . GLU A 1 99 ? 8.298 -6.561 2.230 1.00 94.06 99 GLU A O 1
ATOM 769 N N . SER A 1 100 ? 8.936 -7.417 4.220 1.00 92.81 100 SER A N 1
ATOM 770 C CA . SER A 1 100 ? 9.842 -8.426 3.691 1.00 92.81 100 SER A CA 1
ATOM 771 C C . SER A 1 100 ? 9.588 -9.780 4.336 1.00 92.81 100 SER A C 1
ATOM 773 O O . SER A 1 100 ? 9.122 -9.839 5.470 1.00 92.81 100 SER A O 1
ATOM 775 N N . ASP A 1 101 ? 9.907 -10.847 3.615 1.00 90.19 101 ASP A N 1
ATOM 776 C CA . ASP A 1 101 ? 9.934 -12.227 4.123 1.00 90.19 101 ASP A CA 1
ATOM 777 C C . ASP A 1 101 ? 10.869 -12.408 5.336 1.00 90.19 101 ASP A C 1
ATOM 779 O O . ASP A 1 101 ? 10.657 -13.291 6.158 1.00 90.19 101 ASP A O 1
ATOM 783 N N . ALA A 1 102 ? 11.864 -11.533 5.481 1.00 87.44 102 ALA A N 1
ATOM 784 C CA . ALA A 1 102 ? 12.779 -11.465 6.616 1.00 87.44 102 ALA A CA 1
ATOM 785 C C . ALA A 1 102 ? 12.375 -10.430 7.688 1.00 87.44 102 ALA A C 1
ATOM 787 O O . ALA A 1 102 ? 13.217 -10.027 8.494 1.00 87.44 102 ALA A O 1
ATOM 788 N N . ASN A 1 103 ? 11.140 -9.913 7.667 1.00 83.94 103 ASN A N 1
ATOM 789 C CA . ASN A 1 103 ? 10.676 -9.011 8.722 1.00 83.94 103 ASN A CA 1
ATOM 790 C C . ASN A 1 103 ? 10.621 -9.743 10.069 1.00 83.94 103 ASN A C 1
ATOM 792 O O . ASN A 1 103 ? 10.248 -10.911 10.138 1.00 83.94 103 ASN A O 1
ATOM 796 N N . ASP A 1 104 ? 10.940 -9.020 11.144 1.00 85.12 104 ASP A N 1
ATOM 797 C CA . ASP A 1 104 ? 10.724 -9.512 12.501 1.00 85.12 104 ASP A CA 1
ATOM 798 C C . ASP A 1 104 ? 9.211 -9.701 12.734 1.00 85.12 104 ASP A C 1
ATOM 800 O O . ASP A 1 104 ? 8.461 -8.719 12.603 1.00 85.12 104 ASP A O 1
ATOM 804 N N . PRO A 1 105 ? 8.752 -10.918 13.091 1.00 86.19 105 PRO A N 1
ATOM 805 C CA . PRO A 1 105 ? 7.354 -11.195 13.398 1.00 86.19 105 PRO A CA 1
ATOM 806 C C . PRO A 1 105 ? 6.755 -10.229 14.425 1.00 86.19 105 PRO A C 1
ATOM 808 O O . PRO A 1 105 ? 5.584 -9.879 14.295 1.00 86.19 105 PRO A O 1
ATOM 811 N N . SER A 1 106 ? 7.556 -9.733 15.378 1.00 86.00 106 SER A N 1
ATOM 812 C CA . SER A 1 106 ? 7.125 -8.788 16.420 1.00 86.00 106 SER A CA 1
ATOM 813 C C . SER A 1 106 ? 6.630 -7.446 15.869 1.00 86.00 106 SER A C 1
ATOM 815 O O . SER A 1 106 ? 5.871 -6.733 16.521 1.00 86.00 106 SER A O 1
ATOM 817 N N . THR A 1 107 ? 7.033 -7.103 14.645 1.00 87.56 107 THR A N 1
ATOM 818 C CA . THR A 1 107 ? 6.653 -5.854 13.973 1.00 87.56 107 THR A CA 1
ATOM 819 C C . THR A 1 107 ? 5.447 -6.019 13.053 1.00 87.56 107 THR A C 1
ATOM 821 O O . THR A 1 107 ? 5.061 -5.065 12.368 1.00 87.56 107 THR A O 1
ATOM 824 N N . THR A 1 108 ? 4.876 -7.221 12.978 1.00 91.94 108 THR A N 1
ATOM 825 C CA . THR A 1 108 ? 3.750 -7.541 12.097 1.00 91.94 108 THR A CA 1
ATOM 826 C C . THR A 1 108 ? 2.464 -6.955 12.657 1.00 91.94 108 THR A C 1
ATOM 828 O O . THR A 1 108 ? 2.170 -7.069 13.846 1.00 91.94 108 THR A O 1
ATOM 831 N N . ILE A 1 109 ? 1.704 -6.303 11.784 1.00 95.94 109 ILE A N 1
ATOM 832 C CA . ILE A 1 109 ? 0.364 -5.829 12.112 1.00 95.94 109 ILE A CA 1
ATOM 833 C C . ILE A 1 109 ? -0.599 -6.977 11.830 1.00 95.94 109 ILE A C 1
ATOM 835 O O . ILE A 1 109 ? -0.516 -7.595 10.773 1.00 95.94 109 ILE A O 1
ATOM 839 N N . VAL A 1 110 ? -1.472 -7.263 12.788 1.00 96.38 110 VAL A N 1
ATOM 840 C CA . VAL A 1 110 ? -2.401 -8.388 12.782 1.00 96.38 110 VAL A CA 1
ATOM 841 C C . VAL A 1 110 ? -3.817 -7.834 12.869 1.00 96.38 110 VAL A C 1
ATOM 843 O O . VAL A 1 110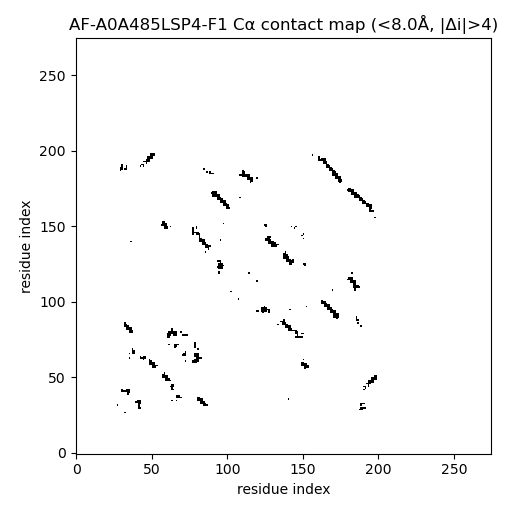 ? -4.114 -6.991 13.718 1.00 96.38 110 VAL A O 1
ATOM 846 N N . VAL A 1 111 ? -4.696 -8.312 11.993 1.00 97.06 111 VAL A N 1
ATOM 847 C CA . VAL A 1 111 ? -6.118 -7.950 12.011 1.00 97.06 111 VAL A CA 1
ATOM 848 C C . VAL A 1 111 ? -6.753 -8.375 13.342 1.00 97.06 111 VAL A C 1
ATOM 850 O O . VAL A 1 111 ? -6.498 -9.460 13.855 1.00 97.06 111 VAL A O 1
ATOM 853 N N . GLY A 1 112 ? -7.573 -7.499 13.916 1.00 96.56 112 GLY A N 1
ATOM 854 C CA . GLY A 1 112 ? -8.218 -7.646 15.219 1.00 96.56 112 GLY A CA 1
ATOM 855 C C . GLY A 1 112 ? -7.398 -7.116 16.398 1.00 96.56 112 GLY A C 1
ATOM 856 O O . GLY A 1 112 ? -7.950 -6.949 17.482 1.00 96.56 112 GLY A O 1
ATOM 857 N N . HIS A 1 113 ? -6.108 -6.817 16.215 1.00 96.75 113 HIS A N 1
ATOM 858 C CA . HIS A 1 113 ? -5.261 -6.285 17.284 1.00 96.75 113 HIS A CA 1
ATOM 859 C C . HIS A 1 113 ? -5.310 -4.755 17.347 1.00 96.75 113 HIS A C 1
ATOM 861 O O . HIS A 1 113 ? -5.397 -4.074 16.320 1.00 96.75 113 HIS A O 1
ATOM 867 N N . SER A 1 114 ? -5.197 -4.224 18.566 1.00 96.31 114 SER A N 1
ATOM 868 C CA . SER A 1 114 ? -5.072 -2.791 18.839 1.00 96.31 114 SER A CA 1
ATOM 869 C C . SER A 1 114 ? -3.614 -2.385 18.998 1.00 96.31 114 SER A C 1
ATOM 871 O O . SER A 1 114 ? -2.820 -3.078 19.633 1.00 96.31 114 SER A O 1
ATOM 873 N N . TYR A 1 115 ? -3.279 -1.231 18.433 1.00 95.75 115 TYR A N 1
ATOM 874 C CA . TYR A 1 115 ? -1.943 -0.660 18.444 1.00 95.75 115 TYR A CA 1
ATOM 875 C C . TYR A 1 115 ? -1.991 0.774 18.951 1.00 95.75 115 TYR A C 1
ATOM 877 O O . TYR A 1 115 ? -2.905 1.530 18.619 1.00 95.75 115 TYR A O 1
ATOM 885 N N . ASP A 1 116 ? -0.975 1.176 19.710 1.00 94.62 116 ASP A N 1
ATOM 886 C CA . ASP A 1 116 ? -0.840 2.565 20.137 1.00 94.62 116 ASP A CA 1
ATOM 887 C C . ASP A 1 116 ? -0.646 3.490 18.937 1.00 94.62 116 ASP A C 1
ATOM 889 O O . ASP A 1 116 ? 0.072 3.167 17.981 1.00 94.62 116 ASP A O 1
ATOM 893 N N . ARG A 1 117 ? -1.208 4.699 19.019 1.00 93.06 117 ARG A N 1
ATOM 894 C CA . ARG A 1 117 ? -1.148 5.670 17.924 1.00 93.06 117 ARG A CA 1
ATOM 895 C C . ARG A 1 117 ? 0.278 5.963 17.462 1.00 93.06 117 ARG A C 1
ATOM 897 O O . ARG A 1 117 ? 0.544 6.026 16.266 1.00 93.06 117 ARG A O 1
ATOM 904 N N . SER A 1 118 ? 1.219 6.041 18.403 1.00 93.50 118 SER A N 1
ATOM 905 C CA . SER A 1 118 ? 2.627 6.284 18.079 1.00 93.50 118 SER A CA 1
ATOM 906 C C . SER A 1 118 ? 3.246 5.170 17.223 1.00 93.50 118 SER A C 1
ATOM 908 O O . SER A 1 118 ? 4.095 5.448 16.377 1.00 93.50 118 SER A O 1
ATOM 910 N N . PHE A 1 119 ? 2.845 3.909 17.426 1.00 95.12 119 PHE A N 1
ATOM 911 C CA . PHE A 1 119 ? 3.289 2.792 16.594 1.00 95.12 119 PHE A CA 1
ATOM 912 C C . PHE A 1 119 ? 2.705 2.913 15.187 1.00 95.12 119 PHE A C 1
ATOM 914 O O . PHE A 1 119 ? 3.449 2.807 14.211 1.00 95.12 119 PHE A O 1
ATOM 921 N N . VAL A 1 120 ? 1.402 3.195 15.095 1.00 95.50 120 VAL A N 1
ATOM 922 C CA . VAL A 1 120 ? 0.680 3.371 13.828 1.00 95.50 120 VAL A CA 1
ATOM 923 C C . VAL A 1 120 ? 1.327 4.472 12.989 1.00 95.50 120 VAL A C 1
ATOM 925 O O . VAL A 1 120 ? 1.683 4.227 11.838 1.00 95.50 120 VAL A O 1
ATOM 928 N N . ASP A 1 121 ? 1.584 5.641 13.578 1.00 94.56 121 ASP A N 1
ATOM 929 C CA . ASP A 1 121 ? 2.188 6.775 12.873 1.00 94.56 121 ASP A CA 1
ATOM 930 C C . ASP A 1 121 ? 3.604 6.452 12.359 1.00 94.56 121 ASP A C 1
ATOM 932 O O . ASP A 1 121 ? 3.964 6.824 11.241 1.00 94.56 121 ASP A O 1
ATOM 936 N N . ARG A 1 122 ? 4.409 5.704 13.132 1.00 94.69 122 ARG A N 1
ATOM 937 C CA . ARG A 1 122 ? 5.748 5.252 12.702 1.00 94.69 122 ARG A CA 1
ATOM 938 C C . ARG A 1 122 ? 5.702 4.175 11.617 1.00 94.69 122 ARG A C 1
ATOM 940 O O . ARG A 1 122 ? 6.658 4.052 10.853 1.00 94.69 122 ARG A O 1
ATOM 947 N N . ALA A 1 123 ? 4.635 3.381 11.562 1.00 95.00 123 ALA A N 1
ATOM 948 C CA . ALA A 1 123 ? 4.481 2.310 10.584 1.00 95.00 123 ALA A CA 1
ATOM 949 C C . ALA A 1 123 ? 4.104 2.826 9.182 1.00 95.00 123 ALA A C 1
ATOM 951 O O . ALA A 1 123 ? 4.293 2.107 8.200 1.00 95.00 123 ALA A O 1
ATOM 952 N N . ILE A 1 124 ? 3.597 4.059 9.063 1.00 95.31 124 ILE A N 1
ATOM 953 C CA . ILE A 1 124 ? 3.215 4.666 7.783 1.00 95.31 124 ILE A CA 1
ATOM 954 C C . ILE A 1 124 ? 4.470 5.022 6.973 1.00 95.31 124 ILE A C 1
ATOM 956 O O . ILE A 1 124 ? 5.227 5.930 7.307 1.00 95.31 124 ILE A O 1
ATOM 960 N N . MET A 1 125 ? 4.673 4.335 5.848 1.00 94.38 125 MET A N 1
ATOM 961 C CA . MET A 1 125 ? 5.797 4.580 4.932 1.00 94.38 125 MET A CA 1
ATOM 962 C C . MET A 1 125 ? 5.389 5.353 3.676 1.00 94.38 125 MET A C 1
ATOM 964 O O . MET A 1 125 ? 6.245 5.925 2.995 1.00 94.38 125 MET A O 1
ATOM 968 N N . CYS A 1 126 ? 4.101 5.346 3.336 1.00 93.00 126 CYS A N 1
ATOM 969 C CA . CYS A 1 126 ? 3.556 6.098 2.217 1.00 93.00 126 CYS A CA 1
ATOM 970 C C . CYS A 1 126 ? 2.254 6.802 2.625 1.00 93.00 126 CYS A C 1
ATOM 972 O O . CYS A 1 126 ? 1.475 6.226 3.382 1.00 93.00 126 CYS A O 1
ATOM 974 N N . PRO A 1 127 ? 2.006 8.039 2.156 1.00 95.38 127 PRO A N 1
ATOM 975 C CA . PRO A 1 127 ? 0.782 8.749 2.501 1.00 95.38 127 PRO A CA 1
ATOM 976 C C . PRO A 1 127 ? -0.421 8.079 1.838 1.00 95.38 127 PRO A C 1
ATOM 978 O O . PRO A 1 127 ? -0.323 7.620 0.700 1.00 95.38 127 PRO A O 1
ATOM 981 N N . ALA A 1 128 ? -1.557 8.080 2.521 1.00 97.31 128 ALA A N 1
ATOM 982 C CA . ALA A 1 128 ? -2.830 7.600 2.006 1.00 97.31 128 ALA A CA 1
ATOM 983 C C . ALA A 1 128 ? -3.901 8.672 2.219 1.00 97.31 128 ALA A C 1
ATOM 985 O O . ALA A 1 128 ? -3.854 9.405 3.206 1.00 97.31 128 ALA A O 1
ATOM 986 N N . VAL A 1 129 ? -4.843 8.781 1.285 1.00 97.31 129 VAL A N 1
ATOM 987 C CA . VAL A 1 129 ? -5.973 9.714 1.373 1.00 97.31 129 VAL A CA 1
ATOM 988 C C . VAL A 1 129 ? -7.271 8.989 1.048 1.00 97.31 129 VAL A C 1
ATOM 990 O O . VAL A 1 129 ? -7.288 8.139 0.156 1.00 97.31 129 VAL A O 1
ATOM 993 N N . SER A 1 130 ? -8.352 9.316 1.756 1.00 97.00 130 SER A N 1
ATOM 994 C CA . SER A 1 130 ? -9.689 8.862 1.367 1.00 97.00 130 SER A CA 1
ATOM 995 C C . SER A 1 130 ? -10.080 9.509 0.037 1.00 97.00 130 SER A C 1
ATOM 997 O O . SER A 1 130 ? -9.836 10.696 -0.183 1.00 97.00 130 SER A O 1
ATOM 999 N N . ALA A 1 131 ? -10.645 8.710 -0.861 1.00 96.62 131 ALA A N 1
ATOM 1000 C CA . ALA A 1 131 ? -11.058 9.099 -2.205 1.00 96.62 131 ALA A CA 1
ATOM 1001 C C . ALA A 1 131 ? -12.548 8.803 -2.455 1.00 96.62 131 ALA A C 1
ATOM 1003 O O . ALA A 1 131 ? -12.968 8.676 -3.603 1.00 96.62 131 ALA A O 1
ATOM 1004 N N . GLY A 1 132 ? -13.341 8.708 -1.382 1.00 94.75 132 GLY A N 1
ATOM 1005 C CA . GLY A 1 132 ? -14.785 8.489 -1.442 1.00 94.75 132 GLY A CA 1
ATOM 1006 C C . GLY A 1 132 ? -15.175 7.014 -1.468 1.00 94.75 132 GLY A C 1
ATOM 1007 O O . GLY A 1 132 ? -14.472 6.164 -0.924 1.00 94.75 132 GLY A O 1
ATOM 1008 N N . VAL A 1 133 ? -16.323 6.727 -2.081 1.00 93.88 133 VAL A N 1
ATOM 1009 C CA . VAL A 1 133 ? -16.915 5.387 -2.162 1.00 93.88 133 VAL A CA 1
ATOM 1010 C C . VAL A 1 133 ? -17.019 4.970 -3.627 1.00 93.88 133 VAL A C 1
ATOM 1012 O O . VAL A 1 133 ? -17.479 5.741 -4.466 1.00 93.88 133 VAL A O 1
ATOM 1015 N N . GLU A 1 134 ? -16.615 3.743 -3.937 1.00 91.75 134 GLU A N 1
ATOM 1016 C CA . GLU A 1 134 ? -16.693 3.138 -5.265 1.00 91.75 134 GLU A CA 1
ATOM 1017 C C . GLU A 1 134 ? -17.328 1.752 -5.152 1.00 91.75 134 GLU A C 1
ATOM 1019 O O . GLU A 1 134 ? -16.869 0.913 -4.383 1.00 91.75 134 GLU A O 1
ATOM 1024 N N . MET A 1 135 ? -18.411 1.511 -5.898 1.00 88.94 135 MET A N 1
ATOM 1025 C CA . MET A 1 135 ? -19.168 0.249 -5.844 1.00 88.94 135 MET A CA 1
ATOM 1026 C C . MET A 1 135 ? -19.612 -0.151 -4.420 1.00 88.94 135 MET A C 1
ATOM 1028 O O . MET A 1 135 ? -19.643 -1.332 -4.083 1.00 88.94 135 MET A O 1
ATOM 1032 N N . GLY A 1 136 ? -19.930 0.833 -3.572 1.00 91.75 136 GLY A N 1
ATOM 1033 C CA . GLY A 1 136 ? -20.296 0.606 -2.168 1.00 91.75 136 GLY A CA 1
ATOM 1034 C C . GLY A 1 136 ? -19.114 0.315 -1.234 1.00 91.75 136 GLY A C 1
ATOM 1035 O O . GLY A 1 136 ? -19.336 0.038 -0.062 1.00 91.75 136 GLY A O 1
ATOM 1036 N N . LEU A 1 137 ? -17.873 0.393 -1.725 1.00 94.50 137 LEU A N 1
ATOM 1037 C CA . LEU A 1 137 ? -16.650 0.192 -0.949 1.00 94.50 137 LEU A CA 1
ATOM 1038 C C . LEU A 1 137 ? -15.928 1.523 -0.729 1.00 94.50 137 LEU A C 1
ATOM 1040 O O . LEU A 1 137 ? -15.822 2.341 -1.641 1.00 94.50 137 LEU A O 1
ATOM 1044 N N . ASN A 1 138 ? -15.373 1.728 0.460 1.00 96.12 138 ASN A N 1
ATOM 1045 C CA . ASN A 1 138 ? -14.500 2.858 0.755 1.00 96.12 138 ASN A CA 1
ATOM 1046 C C . ASN A 1 138 ? -13.221 2.757 -0.083 1.00 96.12 138 ASN A C 1
ATOM 1048 O O . ASN A 1 138 ? -12.533 1.733 -0.060 1.00 96.12 138 ASN A O 1
ATOM 1052 N N . ARG A 1 139 ? -12.889 3.828 -0.808 1.00 97.06 139 ARG A N 1
ATOM 1053 C CA . ARG A 1 139 ? -11.699 3.924 -1.656 1.00 97.06 139 ARG A CA 1
ATOM 1054 C C . ARG A 1 139 ? -10.642 4.786 -0.986 1.00 97.06 139 ARG A C 1
ATOM 1056 O O . ARG A 1 139 ? -10.883 5.945 -0.660 1.00 97.06 139 ARG A O 1
ATOM 1063 N N . PHE A 1 140 ? -9.428 4.260 -0.894 1.00 98.12 140 PHE A N 1
ATOM 1064 C CA . PHE A 1 140 ? -8.253 5.000 -0.439 1.00 98.12 140 PHE A CA 1
ATOM 1065 C C . PHE A 1 140 ? -7.201 5.050 -1.537 1.00 98.12 140 PHE A C 1
ATOM 1067 O O . PHE A 1 140 ? -6.930 4.039 -2.176 1.00 98.12 140 PHE A O 1
ATOM 1074 N N . VAL A 1 141 ? -6.577 6.208 -1.751 1.00 98.25 141 VAL A N 1
ATOM 1075 C CA . VAL A 1 141 ? -5.468 6.381 -2.696 1.00 98.25 141 VAL A CA 1
ATOM 1076 C C . VAL A 1 141 ? -4.151 6.468 -1.939 1.00 98.25 141 VAL A C 1
ATOM 1078 O O . VAL A 1 141 ? -3.913 7.381 -1.151 1.00 98.25 141 VAL A O 1
ATOM 1081 N N . LEU A 1 142 ? -3.270 5.521 -2.230 1.00 98.06 142 LEU A N 1
ATOM 1082 C CA . LEU A 1 142 ? -1.922 5.402 -1.705 1.00 98.06 142 LEU A CA 1
ATOM 1083 C C . LEU A 1 142 ? -0.936 6.152 -2.597 1.00 98.06 142 LEU A C 1
ATOM 1085 O O . LEU A 1 142 ? -0.881 5.957 -3.817 1.00 98.06 142 LEU A O 1
ATOM 1089 N N . ASN A 1 143 ? -0.107 6.968 -1.960 1.00 96.69 143 ASN A N 1
ATOM 1090 C CA . ASN A 1 143 ? 0.894 7.822 -2.579 1.00 96.69 143 ASN A CA 1
ATOM 1091 C C . ASN A 1 143 ? 0.317 8.692 -3.720 1.00 96.69 143 ASN A C 1
ATOM 1093 O O . ASN A 1 143 ? 0.742 8.558 -4.874 1.00 96.69 143 ASN A O 1
ATOM 1097 N N . PRO A 1 144 ? -0.655 9.586 -3.441 1.00 96.44 144 PRO A N 1
ATOM 1098 C CA . PRO A 1 144 ? -1.307 10.411 -4.469 1.00 96.44 144 PRO A CA 1
ATOM 1099 C C . PRO A 1 144 ? -0.316 11.291 -5.259 1.00 96.44 144 PRO A C 1
ATOM 1101 O O . PRO A 1 144 ? -0.499 11.536 -6.449 1.00 96.44 144 PRO A O 1
ATOM 1104 N N . ASP A 1 145 ? 0.802 11.677 -4.638 1.00 93.94 145 ASP A N 1
ATOM 1105 C CA . ASP A 1 145 ? 1.868 12.499 -5.228 1.00 93.94 145 ASP A CA 1
ATOM 1106 C C . ASP A 1 145 ? 2.954 11.697 -5.981 1.00 93.94 145 ASP A C 1
ATOM 1108 O O . ASP A 1 145 ? 4.074 12.190 -6.172 1.00 93.94 145 ASP A O 1
ATOM 1112 N N . VAL A 1 146 ? 2.676 10.462 -6.417 1.00 92.81 146 VAL A N 1
ATOM 1113 C CA . VAL A 1 146 ? 3.690 9.555 -6.999 1.00 92.81 146 VAL A CA 1
ATOM 1114 C C . VAL A 1 146 ? 4.516 10.190 -8.127 1.00 92.81 146 VAL A C 1
ATOM 1116 O O . VAL A 1 146 ? 5.712 9.931 -8.247 1.00 92.81 146 VAL A O 1
ATOM 1119 N N . ASN A 1 147 ? 3.915 11.069 -8.932 1.00 87.94 147 ASN A N 1
ATOM 1120 C CA . ASN A 1 147 ? 4.589 11.717 -10.060 1.00 87.94 147 ASN A CA 1
ATOM 1121 C C . ASN A 1 147 ? 5.689 12.689 -9.608 1.00 87.94 147 ASN A C 1
ATOM 1123 O O . ASN A 1 147 ? 6.653 12.914 -10.339 1.00 87.94 147 ASN A O 1
ATOM 1127 N N . LYS A 1 148 ? 5.554 13.254 -8.402 1.00 90.06 148 L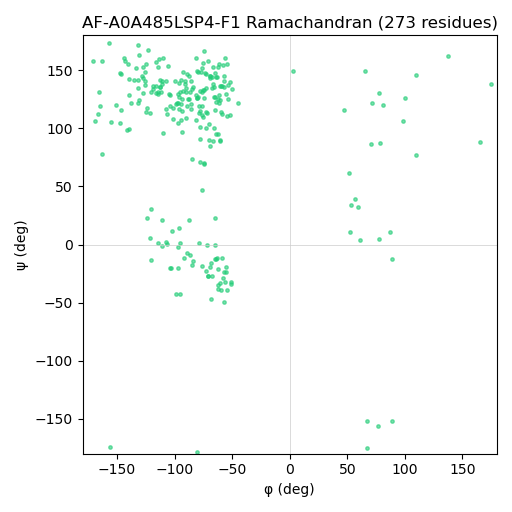YS A N 1
ATOM 1128 C CA . LYS A 1 148 ? 6.501 14.208 -7.814 1.00 90.06 148 LYS A CA 1
ATOM 1129 C C . LYS A 1 148 ? 7.509 13.509 -6.906 1.00 90.06 148 LYS A C 1
ATOM 1131 O O . LYS A 1 148 ? 8.692 13.837 -6.942 1.00 90.06 148 LYS A O 1
ATOM 1136 N N . LYS A 1 149 ? 7.045 12.559 -6.088 1.00 89.88 149 LYS A N 1
ATOM 1137 C CA . LYS A 1 149 ? 7.840 11.953 -5.004 1.00 89.88 149 LYS A CA 1
ATOM 1138 C C . LYS A 1 149 ? 8.354 10.547 -5.318 1.00 89.88 149 LYS A C 1
ATOM 1140 O O . LYS A 1 149 ? 9.327 10.121 -4.704 1.00 89.88 149 LYS A O 1
ATOM 1145 N N . GLY A 1 150 ? 7.748 9.850 -6.278 1.00 92.00 150 GLY A N 1
ATOM 1146 C CA . GLY A 1 150 ? 8.012 8.437 -6.528 1.00 92.00 150 GLY A CA 1
ATOM 1147 C C . GLY A 1 150 ? 7.545 7.543 -5.379 1.00 92.00 150 GLY A C 1
ATOM 1148 O O . GLY A 1 150 ? 6.924 7.995 -4.417 1.00 92.00 150 GLY A O 1
ATOM 1149 N N . TRP A 1 151 ? 7.837 6.251 -5.489 1.00 95.06 151 TRP A N 1
ATOM 1150 C CA . TRP A 1 151 ? 7.604 5.281 -4.421 1.00 95.06 151 TRP A CA 1
ATOM 1151 C C . TRP A 1 151 ? 8.867 5.132 -3.579 1.00 95.06 151 TRP A C 1
ATOM 1153 O O . TRP A 1 151 ? 9.777 4.393 -3.959 1.00 95.06 151 TRP A O 1
ATOM 1163 N N . SER A 1 152 ? 8.918 5.846 -2.452 1.00 92.94 152 SER A N 1
ATOM 1164 C CA . SER A 1 152 ? 10.029 5.759 -1.498 1.00 92.94 152 SER A CA 1
ATOM 1165 C C . SER A 1 152 ? 10.175 4.332 -0.977 1.00 92.94 152 SER A C 1
ATOM 1167 O O . SER A 1 152 ? 9.185 3.684 -0.652 1.00 92.94 152 SER A O 1
ATOM 1169 N N . TYR A 1 153 ? 11.408 3.841 -0.902 1.00 91.00 153 TYR A N 1
ATOM 1170 C CA . TYR A 1 153 ? 11.714 2.475 -0.499 1.00 91.00 153 TYR A CA 1
ATOM 1171 C C . TYR A 1 153 ? 12.944 2.448 0.411 1.00 91.00 153 TYR A C 1
ATOM 1173 O O . TYR A 1 153 ? 14.074 2.527 -0.095 1.00 91.00 153 TYR A O 1
ATOM 1181 N N . PRO A 1 154 ? 12.764 2.361 1.740 1.00 83.62 154 PRO A N 1
ATOM 1182 C CA . PRO A 1 154 ? 13.834 2.656 2.690 1.00 83.62 154 PRO A CA 1
ATOM 1183 C C . PRO A 1 154 ? 14.792 1.494 2.972 1.00 83.62 154 PRO A C 1
ATOM 1185 O O . PRO A 1 154 ? 15.880 1.745 3.482 1.00 83.62 154 PRO A O 1
ATOM 1188 N N . TYR A 1 155 ? 14.471 0.253 2.595 1.00 79.19 155 TYR A N 1
ATOM 1189 C CA . TYR A 1 155 ? 15.316 -0.909 2.908 1.00 79.19 155 TYR A CA 1
ATOM 1190 C C . TYR A 1 155 ? 16.761 -0.778 2.391 1.00 79.19 155 TYR A C 1
ATOM 1192 O O . TYR A 1 155 ? 17.004 -0.273 1.299 1.00 79.19 155 TYR A O 1
ATOM 1200 N N . ASP A 1 156 ? 17.777 -1.211 3.130 1.00 67.94 156 ASP A N 1
ATOM 1201 C CA . ASP A 1 156 ? 19.158 -0.900 2.741 1.00 67.94 156 ASP A CA 1
ATOM 1202 C C . ASP A 1 156 ? 19.665 -1.660 1.487 1.00 67.94 156 ASP A C 1
ATOM 1204 O O . ASP A 1 156 ? 19.147 -2.685 1.089 1.00 67.94 156 ASP A O 1
ATOM 1208 N N . THR A 1 157 ? 20.685 -1.157 0.791 1.00 57.56 157 THR A N 1
ATOM 1209 C CA . THR A 1 157 ? 21.318 -1.810 -0.373 1.00 57.56 157 THR A CA 1
ATOM 1210 C C . THR A 1 157 ? 21.995 -3.140 -0.054 1.00 57.56 157 THR A C 1
ATOM 1212 O O . THR A 1 157 ? 22.346 -3.856 -0.985 1.00 57.56 157 THR A O 1
ATOM 1215 N N . ARG A 1 158 ? 22.173 -3.469 1.231 1.00 63.47 158 ARG A N 1
ATOM 1216 C CA . ARG A 1 158 ? 22.610 -4.796 1.683 1.00 63.47 158 ARG A CA 1
ATOM 1217 C C . ARG A 1 158 ? 21.488 -5.834 1.685 1.00 63.47 158 ARG A C 1
ATOM 1219 O O . ARG A 1 158 ? 21.752 -6.961 2.080 1.00 63.47 158 ARG A O 1
ATOM 1226 N N . ILE A 1 159 ? 20.268 -5.465 1.266 1.00 62.84 159 ILE A N 1
ATOM 1227 C CA . ILE A 1 159 ? 19.190 -6.424 1.016 1.00 62.84 159 ILE A CA 1
ATOM 1228 C C . ILE A 1 159 ? 19.764 -7.597 0.222 1.00 62.84 159 ILE A C 1
ATOM 1230 O O . ILE A 1 159 ? 20.321 -7.423 -0.867 1.00 62.84 159 ILE A O 1
ATOM 1234 N N . GLU A 1 160 ? 19.634 -8.782 0.805 1.00 73.81 160 GLU A N 1
ATOM 1235 C CA . GLU A 1 160 ? 19.947 -10.042 0.154 1.00 73.81 160 GLU A CA 1
ATOM 1236 C C . GLU A 1 160 ? 19.248 -10.087 -1.205 1.00 73.81 160 GLU A C 1
ATOM 1238 O O . GLU A 1 160 ? 18.069 -9.756 -1.321 1.00 73.81 160 GLU A O 1
ATOM 1243 N N . LYS A 1 161 ? 19.974 -10.493 -2.252 1.00 73.25 161 LYS A N 1
ATOM 1244 C CA . LYS A 1 161 ? 19.485 -10.454 -3.644 1.00 73.25 161 LYS A CA 1
ATOM 1245 C C . LYS A 1 161 ? 18.162 -11.204 -3.859 1.00 73.25 161 LYS A C 1
ATOM 1247 O O . LYS A 1 161 ? 17.487 -10.940 -4.850 1.00 73.25 161 LYS A O 1
ATOM 1252 N N . ASN A 1 162 ? 17.813 -12.104 -2.943 1.00 83.19 162 ASN A N 1
ATOM 1253 C CA . ASN A 1 162 ? 16.645 -12.972 -3.018 1.00 83.19 162 ASN A CA 1
ATOM 1254 C C . ASN A 1 162 ? 15.533 -12.586 -2.037 1.00 83.19 162 ASN A C 1
ATOM 1256 O O . ASN A 1 162 ? 14.520 -13.275 -2.002 1.00 83.19 162 ASN A O 1
ATOM 1260 N N . ARG A 1 163 ? 15.702 -11.503 -1.267 1.00 90.38 163 ARG A N 1
ATOM 1261 C CA . ARG A 1 163 ? 14.687 -11.059 -0.314 1.00 90.38 163 ARG A CA 1
ATOM 1262 C C . ARG A 1 163 ? 13.410 -10.680 -1.056 1.00 90.38 163 ARG A C 1
ATOM 1264 O O . ARG A 1 163 ? 13.443 -9.855 -1.981 1.00 90.38 163 ARG A O 1
ATOM 1271 N N . GLN A 1 164 ? 12.301 -11.285 -0.655 1.00 94.12 164 GLN A N 1
ATOM 1272 C CA . GLN A 1 164 ? 10.992 -10.955 -1.185 1.00 94.12 164 GLN A CA 1
ATOM 1273 C C . GLN A 1 164 ? 10.370 -9.818 -0.387 1.00 94.12 164 GLN A C 1
ATOM 1275 O O . GLN A 1 164 ? 10.550 -9.680 0.821 1.00 94.12 164 GLN A O 1
ATOM 1280 N N . HIS A 1 165 ? 9.631 -8.981 -1.098 1.00 94.44 165 HIS A N 1
ATOM 1281 C CA . HIS A 1 165 ? 8.977 -7.803 -0.573 1.00 94.44 165 HIS A CA 1
ATOM 1282 C C . HIS A 1 165 ? 7.538 -7.724 -1.056 1.00 94.44 165 HIS A C 1
ATOM 1284 O O . HIS A 1 165 ? 7.223 -8.189 -2.147 1.00 94.44 165 HIS A O 1
ATOM 1290 N N . ARG A 1 166 ? 6.666 -7.100 -0.274 1.00 95.50 166 ARG A N 1
ATOM 1291 C CA . ARG A 1 166 ? 5.294 -6.791 -0.689 1.00 95.50 166 ARG A CA 1
ATOM 1292 C C . ARG A 1 166 ? 4.888 -5.419 -0.181 1.00 95.50 166 ARG A C 1
ATOM 1294 O O . ARG A 1 166 ? 5.450 -4.925 0.794 1.00 95.50 166 ARG A O 1
ATOM 1301 N N . LEU A 1 167 ? 3.929 -4.796 -0.852 1.00 96.44 167 LEU A N 1
ATOM 1302 C CA . LEU A 1 167 ? 3.216 -3.649 -0.308 1.00 96.44 167 LEU A CA 1
ATOM 1303 C C . LEU A 1 167 ? 2.061 -4.185 0.542 1.00 96.44 167 LEU A C 1
ATOM 1305 O O . LEU A 1 167 ? 1.200 -4.892 0.021 1.00 96.44 167 LEU A O 1
ATOM 1309 N N . SER A 1 168 ? 2.049 -3.840 1.823 1.00 96.88 168 SER A N 1
ATOM 1310 C CA . SER A 1 168 ? 0.981 -4.182 2.761 1.00 96.88 168 SER A CA 1
ATOM 1311 C C . SER A 1 168 ? 0.247 -2.917 3.181 1.00 96.88 168 SER A C 1
ATOM 1313 O O . SER A 1 168 ? 0.858 -1.881 3.464 1.00 96.88 168 SER A O 1
ATOM 1315 N N . VAL A 1 169 ? -1.075 -3.006 3.192 1.00 97.88 169 VAL A N 1
ATOM 1316 C CA . VAL A 1 169 ? -1.981 -1.913 3.521 1.00 97.88 169 VAL A CA 1
ATOM 1317 C C . VAL A 1 169 ? -2.873 -2.399 4.643 1.00 97.88 169 VAL A C 1
ATOM 1319 O O . VAL A 1 169 ? -3.660 -3.316 4.443 1.00 97.88 169 VAL A O 1
ATOM 1322 N N . TYR A 1 170 ? -2.735 -1.789 5.810 1.00 98.06 170 TYR A N 1
ATOM 1323 C CA . TYR A 1 170 ? -3.552 -2.095 6.975 1.00 98.06 170 TYR A CA 1
ATOM 1324 C C . TYR A 1 170 ? -4.562 -0.983 7.172 1.00 98.06 170 TYR A C 1
ATOM 1326 O O . TYR A 1 170 ? -4.211 0.200 7.186 1.00 98.06 170 TYR A O 1
ATOM 1334 N N . LEU A 1 171 ? -5.813 -1.378 7.309 1.00 97.88 171 LEU A N 1
ATOM 1335 C CA . LEU A 1 171 ? -6.938 -0.490 7.515 1.00 97.88 171 LEU A CA 1
ATOM 1336 C C . LEU A 1 171 ? -7.217 -0.491 9.011 1.00 97.88 171 LEU A C 1
ATOM 1338 O O . LEU A 1 171 ? -7.411 -1.543 9.620 1.00 97.88 171 LEU A O 1
ATOM 1342 N N . MET A 1 172 ? -7.137 0.688 9.606 1.00 97.81 172 MET A N 1
ATOM 1343 C CA . MET A 1 172 ? -7.162 0.895 11.043 1.00 97.81 172 MET A CA 1
ATOM 1344 C C . MET A 1 172 ? -8.401 1.708 11.405 1.00 97.81 172 MET A C 1
ATOM 1346 O O . MET A 1 172 ? -8.722 2.690 10.732 1.00 97.81 172 MET A O 1
ATOM 1350 N N . GLN A 1 173 ? -9.074 1.296 12.469 1.00 96.69 173 GLN A N 1
ATOM 1351 C CA . GLN A 1 173 ? -10.167 2.028 13.086 1.00 96.69 173 GLN A CA 1
ATOM 1352 C C . GLN A 1 173 ? -9.658 2.629 14.397 1.00 96.69 173 GLN A C 1
ATOM 1354 O O . GLN A 1 173 ? -9.321 1.893 15.327 1.00 96.69 173 GLN A O 1
ATOM 1359 N N . SER A 1 174 ? -9.559 3.954 14.465 1.00 94.44 174 SER A N 1
ATOM 1360 C CA . SER A 1 174 ? -9.223 4.656 15.701 1.00 94.44 174 SER A CA 1
ATOM 1361 C C . SER A 1 174 ? -10.363 4.495 16.701 1.00 94.44 174 SER A C 1
ATOM 1363 O O . SER A 1 174 ? -11.539 4.648 16.368 1.00 94.44 174 SER A O 1
ATOM 1365 N N . THR A 1 175 ? -10.016 4.195 17.947 1.00 90.00 175 THR A N 1
ATOM 1366 C CA . THR A 1 175 ? -10.961 4.259 19.059 1.00 90.00 175 THR A CA 1
ATOM 1367 C C . THR A 1 175 ? -10.820 5.620 19.724 1.00 90.00 175 THR A C 1
ATOM 1369 O O . THR A 1 175 ? -9.835 5.858 20.424 1.00 90.00 175 THR A O 1
ATOM 1372 N N . ASP A 1 176 ? -11.801 6.502 19.530 1.00 75.12 176 ASP A N 1
ATOM 1373 C CA . ASP A 1 176 ? -11.852 7.842 20.136 1.00 75.12 176 ASP A CA 1
ATOM 1374 C C . ASP A 1 176 ? -12.267 7.792 21.617 1.00 75.12 176 ASP A C 1
ATOM 1376 O O . ASP A 1 176 ? -13.130 8.533 22.090 1.00 75.12 176 ASP A O 1
ATOM 1380 N N . THR A 1 177 ? -11.662 6.890 22.387 1.00 79.12 177 THR A N 1
ATOM 1381 C CA . THR A 1 177 ? -11.807 6.887 23.841 1.00 79.12 177 THR A CA 1
ATOM 1382 C C . THR A 1 177 ? -10.737 7.801 24.440 1.00 79.12 177 THR A C 1
ATOM 1384 O O . THR A 1 177 ? -9.550 7.554 24.220 1.00 79.12 177 THR A O 1
ATOM 1387 N N . PRO A 1 178 ? -11.101 8.809 25.260 1.00 70.19 178 PRO A N 1
ATOM 1388 C CA . PRO A 1 178 ? -10.142 9.749 25.855 1.00 70.19 178 PRO A CA 1
ATOM 1389 C C . PRO A 1 178 ? -9.007 9.080 26.647 1.00 70.19 178 PRO A C 1
ATOM 1391 O O . PRO A 1 178 ? -7.947 9.671 26.829 1.00 70.19 178 PRO A O 1
ATOM 1394 N N . ALA A 1 179 ? -9.233 7.851 27.124 1.00 68.25 179 ALA A N 1
ATOM 1395 C CA . ALA A 1 179 ? -8.292 7.078 27.926 1.00 68.25 179 ALA A CA 1
ATOM 1396 C C . ALA A 1 179 ? -7.252 6.286 27.107 1.00 68.25 179 ALA A C 1
ATOM 1398 O O . ALA A 1 179 ? -6.237 5.878 27.666 1.00 68.25 179 ALA A O 1
ATOM 1399 N N . SER A 1 180 ? -7.469 6.055 25.807 1.00 71.31 180 SER A N 1
ATOM 1400 C CA . SER A 1 180 ? -6.583 5.215 24.993 1.00 71.31 180 SER A CA 1
ATOM 1401 C C . SER A 1 180 ? -6.525 5.701 23.545 1.00 71.31 180 SER A C 1
ATOM 1403 O O . SER A 1 180 ? -7.430 5.441 22.755 1.00 71.31 180 SER A O 1
ATOM 1405 N N . GLN A 1 181 ? -5.424 6.361 23.176 1.00 88.06 181 GLN A N 1
ATOM 1406 C CA . GLN A 1 181 ? -5.100 6.693 21.783 1.00 88.06 181 GLN A CA 1
ATOM 1407 C C . GLN A 1 181 ? -4.632 5.435 21.038 1.00 88.06 181 GLN A C 1
ATOM 1409 O O . GLN A 1 181 ? -3.446 5.270 20.740 1.00 88.06 181 GLN A O 1
ATOM 1414 N N . GLN A 1 182 ? -5.561 4.520 20.788 1.00 95.25 182 GLN A N 1
ATOM 1415 C CA . GLN A 1 182 ? -5.304 3.263 20.097 1.00 95.25 182 GLN A CA 1
ATOM 1416 C C . GLN A 1 182 ? -6.067 3.200 18.778 1.00 95.25 182 GLN A C 1
ATOM 1418 O O . GLN A 1 182 ? -7.069 3.888 18.575 1.00 95.25 182 GLN A O 1
ATOM 1423 N N . ALA A 1 183 ? -5.562 2.375 17.868 1.00 96.00 183 ALA A N 1
ATOM 1424 C CA . ALA A 1 183 ? -6.258 2.017 16.648 1.00 96.00 183 ALA A CA 1
ATOM 1425 C C . ALA A 1 183 ? -6.218 0.503 16.457 1.00 96.00 183 ALA A C 1
ATOM 1427 O O . ALA A 1 183 ? -5.171 -0.128 16.619 1.00 96.00 183 ALA A O 1
ATOM 1428 N N . THR A 1 184 ? -7.362 -0.070 16.107 1.00 97.19 184 THR A N 1
ATOM 1429 C CA . THR A 1 184 ? -7.511 -1.500 15.849 1.00 97.19 184 THR A CA 1
ATOM 1430 C C . THR A 1 184 ? -7.371 -1.762 14.360 1.00 97.19 184 THR A C 1
ATOM 1432 O O . THR A 1 184 ? -8.013 -1.097 13.548 1.00 97.19 184 THR A O 1
ATOM 1435 N N . CYS A 1 185 ? -6.548 -2.736 13.976 1.00 98.06 185 CYS A N 1
ATOM 1436 C CA . CYS A 1 185 ? -6.478 -3.168 12.584 1.00 98.06 185 CYS A CA 1
ATOM 1437 C C . CYS A 1 185 ? -7.743 -3.958 12.244 1.00 98.06 185 CYS A C 1
ATOM 1439 O O . CYS A 1 185 ? -7.963 -5.030 12.795 1.00 98.06 185 CYS A O 1
ATOM 1441 N N . VAL A 1 186 ? -8.588 -3.439 11.358 1.00 97.75 186 VAL A N 1
ATOM 1442 C CA . VAL A 1 186 ? -9.871 -4.068 11.001 1.00 97.75 186 VAL A CA 1
ATOM 1443 C C . VAL A 1 186 ? -9.793 -4.897 9.724 1.00 97.75 186 VAL A C 1
ATOM 1445 O O . VAL A 1 186 ? -10.641 -5.758 9.503 1.00 97.75 186 VAL A O 1
ATOM 1448 N N . ASP A 1 187 ? -8.794 -4.642 8.880 1.00 96.75 187 ASP A N 1
ATOM 1449 C CA . ASP A 1 187 ? -8.614 -5.317 7.596 1.00 96.75 187 ASP A CA 1
ATOM 1450 C C . ASP A 1 187 ? -7.189 -5.113 7.067 1.00 96.75 187 ASP A C 1
ATOM 1452 O O . ASP A 1 187 ? -6.494 -4.158 7.432 1.00 96.75 187 ASP A O 1
ATOM 1456 N N . GLU A 1 188 ? -6.761 -6.004 6.179 1.00 96.69 188 GLU A N 1
ATOM 1457 C CA . GLU A 1 188 ? -5.458 -5.945 5.531 1.00 96.69 188 GLU A CA 1
ATOM 145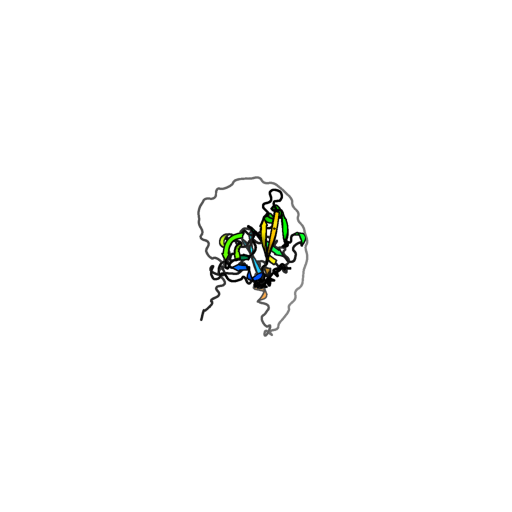8 C C . GLU A 1 188 ? -5.532 -6.313 4.046 1.00 96.69 188 GLU A C 1
ATOM 1460 O O . GLU A 1 188 ? -6.273 -7.195 3.599 1.00 96.69 188 GLU A O 1
ATOM 1465 N N . VAL A 1 189 ? -4.736 -5.614 3.243 1.00 96.38 189 VAL A N 1
ATOM 1466 C CA . VAL A 1 189 ? -4.632 -5.825 1.803 1.00 96.38 189 VAL A CA 1
ATOM 1467 C C . VAL A 1 189 ? -3.161 -5.895 1.429 1.00 96.38 189 VAL A C 1
ATOM 1469 O O . VAL A 1 189 ? -2.394 -4.957 1.647 1.00 96.38 189 VAL A O 1
ATOM 1472 N N . HIS A 1 190 ? -2.769 -7.010 0.824 1.00 95.62 190 HIS A N 1
ATOM 1473 C CA . HIS A 1 190 ? -1.399 -7.245 0.393 1.00 95.62 190 HIS A CA 1
ATOM 1474 C C . HIS A 1 190 ? -1.304 -7.282 -1.124 1.00 95.62 190 HIS A C 1
ATOM 1476 O O . HIS A 1 190 ? -2.152 -7.854 -1.808 1.00 95.62 190 HIS A O 1
ATOM 1482 N N . SER A 1 191 ? -0.222 -6.722 -1.651 1.00 95.88 191 SER A N 1
ATOM 1483 C CA . SER A 1 191 ? 0.199 -7.017 -3.011 1.00 95.88 191 SER A CA 1
ATOM 1484 C C . SER A 1 191 ? 0.822 -8.412 -3.104 1.00 95.88 191 SER A C 1
ATOM 1486 O O . SER A 1 191 ? 1.247 -8.991 -2.102 1.00 95.88 191 SER A O 1
ATOM 1488 N N . ALA A 1 192 ? 0.997 -8.909 -4.330 1.00 94.88 192 ALA A N 1
ATOM 1489 C CA . ALA A 1 192 ? 1.890 -10.036 -4.579 1.00 94.88 192 ALA A CA 1
ATOM 1490 C C . ALA A 1 192 ? 3.330 -9.725 -4.121 1.00 94.88 192 ALA A C 1
ATOM 1492 O O . ALA A 1 192 ? 3.750 -8.561 -4.078 1.00 94.88 192 ALA A O 1
ATOM 1493 N N . TRP A 1 193 ? 4.082 -10.780 -3.811 1.00 95.50 193 TRP A N 1
ATOM 1494 C CA . TRP A 1 193 ? 5.504 -10.692 -3.502 1.00 95.50 193 TRP A CA 1
ATOM 1495 C C . TRP A 1 193 ? 6.327 -10.330 -4.748 1.00 95.50 193 TRP A C 1
ATOM 1497 O O . TRP A 1 193 ? 6.051 -10.787 -5.858 1.00 95.50 193 TRP A O 1
ATOM 1507 N N . PHE A 1 194 ? 7.364 -9.520 -4.560 1.00 95.12 194 PHE A N 1
ATOM 1508 C CA . PHE A 1 194 ? 8.311 -9.105 -5.587 1.00 95.12 194 PHE A CA 1
ATOM 1509 C C . PHE A 1 194 ? 9.726 -8.989 -5.017 1.00 95.12 194 PHE A C 1
ATOM 1511 O O . PHE A 1 194 ? 9.929 -8.834 -3.819 1.00 95.12 194 PHE A O 1
ATOM 1518 N N . THR A 1 195 ? 10.730 -9.010 -5.884 1.00 93.31 195 THR A N 1
ATOM 1519 C CA . THR A 1 195 ? 12.137 -8.803 -5.512 1.00 93.31 195 THR A CA 1
ATOM 1520 C C . THR A 1 195 ? 12.654 -7.469 -6.043 1.00 93.31 195 THR A C 1
ATOM 1522 O O . THR A 1 195 ? 12.094 -6.875 -6.971 1.00 93.31 195 THR A O 1
ATOM 1525 N N . MET A 1 196 ? 13.748 -6.979 -5.461 1.00 90.69 196 MET A N 1
ATOM 1526 C CA . MET A 1 196 ? 14.374 -5.718 -5.855 1.00 90.69 196 MET A CA 1
ATOM 1527 C C . MET A 1 196 ? 15.735 -5.957 -6.510 1.00 90.69 196 MET A C 1
ATOM 1529 O O . MET A 1 196 ? 16.597 -6.629 -5.953 1.00 90.69 196 MET A O 1
ATOM 1533 N N . ARG A 1 197 ? 15.977 -5.332 -7.668 1.00 86.81 197 ARG A N 1
ATOM 1534 C CA . ARG A 1 197 ? 17.292 -5.307 -8.328 1.00 86.81 197 ARG A CA 1
ATOM 1535 C C . ARG A 1 197 ? 17.916 -3.915 -8.295 1.00 86.81 197 ARG A C 1
ATOM 1537 O O . ARG A 1 197 ? 17.245 -2.898 -8.488 1.00 86.81 197 ARG A O 1
ATOM 1544 N N . SER A 1 198 ? 19.229 -3.876 -8.074 1.00 77.75 198 SER A N 1
ATOM 1545 C CA . SER A 1 198 ? 20.032 -2.653 -8.178 1.00 77.75 198 SER A CA 1
ATOM 1546 C C . SER A 1 198 ? 20.146 -2.191 -9.636 1.00 77.75 198 SER A C 1
ATOM 1548 O O . SER A 1 198 ? 20.236 -3.008 -10.548 1.00 77.75 198 SER A O 1
ATOM 1550 N N . THR A 1 199 ? 20.171 -0.875 -9.862 1.00 67.06 199 THR A N 1
ATOM 1551 C CA . THR A 1 199 ? 20.376 -0.257 -11.186 1.00 67.06 199 THR A CA 1
ATOM 1552 C C . THR A 1 199 ? 21.781 -0.423 -11.741 1.00 67.06 199 THR A C 1
ATOM 1554 O O . THR A 1 199 ? 21.960 -0.265 -12.947 1.00 67.06 199 THR A O 1
ATOM 1557 N N . ARG A 1 200 ? 22.778 -0.724 -10.902 1.00 62.62 200 ARG A N 1
ATOM 1558 C CA . ARG A 1 200 ? 24.150 -0.966 -11.360 1.00 62.62 200 ARG A CA 1
ATOM 1559 C C . ARG A 1 200 ? 24.243 -2.368 -11.952 1.00 62.62 200 ARG A C 1
ATOM 1561 O O . ARG A 1 200 ? 24.821 -3.264 -11.347 1.00 62.62 200 ARG A O 1
ATOM 1568 N N . MET A 1 201 ? 23.645 -2.556 -13.123 1.00 51.53 201 MET A N 1
ATOM 1569 C CA . MET A 1 201 ? 24.050 -3.650 -13.994 1.00 51.53 201 MET A CA 1
ATOM 1570 C C . MET A 1 201 ? 25.527 -3.400 -14.317 1.00 51.53 201 MET A C 1
ATOM 1572 O O . MET A 1 201 ? 25.851 -2.282 -14.737 1.00 51.53 201 MET A O 1
ATOM 1576 N N . PRO A 1 202 ? 26.436 -4.358 -14.064 1.00 52.28 202 PRO A N 1
ATOM 1577 C CA . PRO A 1 202 ? 27.801 -4.223 -14.536 1.00 52.28 202 PRO A CA 1
ATOM 1578 C C . PRO A 1 202 ? 27.720 -3.960 -16.035 1.00 52.28 202 PRO A C 1
ATOM 1580 O O . PRO A 1 202 ? 27.032 -4.674 -16.769 1.00 52.28 202 PRO A O 1
ATOM 1583 N N . LYS A 1 203 ? 28.336 -2.859 -16.466 1.00 54.16 203 LYS A N 1
ATOM 1584 C CA . LYS A 1 203 ? 28.508 -2.563 -17.882 1.00 54.16 203 LYS A CA 1
ATOM 1585 C C . LYS A 1 203 ? 29.204 -3.796 -18.448 1.00 54.16 203 LYS A C 1
ATOM 1587 O O . LYS A 1 203 ? 30.333 -4.044 -18.037 1.00 54.16 203 LYS A O 1
ATOM 1592 N N . ARG A 1 204 ? 28.520 -4.601 -19.275 1.00 55.12 204 ARG A N 1
ATOM 1593 C CA . ARG A 1 204 ? 29.177 -5.699 -19.994 1.00 55.12 204 ARG A CA 1
ATOM 1594 C C . ARG A 1 204 ? 30.380 -5.065 -20.686 1.00 55.12 204 ARG A C 1
ATOM 1596 O O . ARG A 1 204 ? 30.203 -4.161 -21.505 1.00 55.12 204 ARG A O 1
ATOM 1603 N N . SER A 1 205 ? 31.582 -5.403 -20.235 1.00 50.75 205 SER A N 1
ATOM 1604 C CA . SER A 1 205 ? 32.797 -4.977 -20.905 1.00 50.75 205 SER A CA 1
ATOM 1605 C C . SER A 1 205 ? 32.796 -5.666 -22.255 1.00 50.75 205 SER A C 1
ATOM 1607 O O . SER A 1 205 ? 32.669 -6.880 -22.326 1.00 50.75 205 SER A O 1
ATOM 1609 N N . VAL A 1 206 ? 32.946 -4.882 -23.319 1.00 60.00 206 VAL A N 1
ATOM 1610 C CA . VAL A 1 206 ? 33.099 -5.375 -24.699 1.00 60.00 206 VAL A CA 1
ATOM 1611 C C . VAL A 1 206 ? 34.325 -6.303 -24.831 1.00 60.00 206 VAL A C 1
ATOM 1613 O O . VAL A 1 206 ? 34.450 -7.019 -25.808 1.00 60.00 206 VAL A O 1
ATOM 1616 N N . ALA A 1 207 ? 35.188 -6.353 -23.810 1.00 59.06 207 ALA A N 1
ATOM 1617 C CA . ALA A 1 207 ? 36.350 -7.232 -23.736 1.00 59.06 207 ALA A CA 1
ATOM 1618 C C . ALA A 1 207 ? 36.033 -8.743 -23.672 1.00 59.06 207 ALA A C 1
ATOM 1620 O O . ALA A 1 207 ? 36.956 -9.522 -23.857 1.00 59.06 207 ALA A O 1
ATOM 1621 N N . ASP A 1 208 ? 34.782 -9.160 -23.433 1.00 53.34 208 ASP A N 1
ATOM 1622 C CA . ASP A 1 208 ? 34.393 -10.586 -23.452 1.00 53.34 208 ASP A CA 1
ATOM 1623 C C . ASP A 1 208 ? 33.780 -11.043 -24.796 1.00 53.34 208 ASP A C 1
ATOM 1625 O O . ASP A 1 208 ? 33.446 -12.215 -24.943 1.00 53.34 208 ASP A O 1
ATOM 1629 N N . GLU A 1 209 ? 33.610 -10.152 -25.783 1.00 54.47 209 GLU A N 1
ATOM 1630 C CA . GLU A 1 209 ? 33.057 -10.524 -27.104 1.00 54.47 209 GLU A CA 1
ATOM 1631 C C . GLU A 1 209 ? 34.141 -10.911 -28.131 1.00 54.47 209 GLU A C 1
ATOM 1633 O O . GLU A 1 209 ? 33.804 -11.484 -29.163 1.00 54.47 209 GLU A O 1
ATOM 1638 N N . ASP A 1 210 ? 35.431 -10.668 -27.856 1.00 55.94 210 ASP A N 1
ATOM 1639 C CA . ASP A 1 210 ? 36.533 -11.030 -28.772 1.00 55.94 210 ASP A CA 1
ATOM 1640 C C . ASP A 1 210 ? 37.051 -12.477 -28.599 1.00 55.94 210 ASP A C 1
ATOM 1642 O O . ASP A 1 210 ? 37.813 -12.951 -29.438 1.00 55.94 210 ASP A O 1
ATOM 1646 N N . ASP A 1 211 ? 36.627 -13.218 -27.564 1.00 53.50 211 ASP A N 1
ATOM 1647 C CA . ASP A 1 211 ? 37.129 -14.584 -27.280 1.00 53.50 211 ASP A CA 1
ATOM 1648 C C . ASP A 1 211 ? 36.157 -15.708 -27.715 1.00 53.50 211 ASP A C 1
ATOM 1650 O O . ASP A 1 211 ? 36.319 -16.878 -27.369 1.00 53.50 211 ASP A O 1
ATOM 1654 N N . MET A 1 212 ? 35.123 -15.362 -28.494 1.00 49.84 212 MET A N 1
ATOM 1655 C CA . MET A 1 212 ? 34.100 -16.288 -29.016 1.00 49.84 212 MET A CA 1
ATOM 1656 C C . MET A 1 212 ? 34.039 -16.307 -30.553 1.00 49.84 212 MET A C 1
ATOM 1658 O O . MET A 1 212 ? 32.992 -16.575 -31.143 1.00 49.84 212 MET A O 1
ATOM 1662 N N . LEU A 1 213 ? 35.171 -16.074 -31.226 1.00 58.78 213 LEU A N 1
ATOM 1663 C CA . LEU A 1 213 ? 35.316 -16.471 -32.628 1.00 58.78 213 LEU A CA 1
ATOM 1664 C C . LEU A 1 213 ? 35.746 -17.949 -32.721 1.00 58.78 213 LEU A C 1
ATOM 1666 O O . LEU A 1 213 ? 36.652 -18.371 -31.997 1.00 58.78 213 LEU A O 1
ATOM 1670 N N . PRO A 1 214 ? 35.140 -18.758 -33.616 1.00 49.28 214 PRO A N 1
ATOM 1671 C CA . PRO A 1 214 ? 35.567 -20.131 -33.848 1.00 49.28 214 PRO A CA 1
ATOM 1672 C C . PRO A 1 214 ? 37.005 -20.135 -34.363 1.00 49.28 214 PRO A C 1
ATOM 1674 O O . PRO A 1 214 ? 37.319 -19.546 -35.397 1.00 49.28 214 PRO A O 1
ATOM 1677 N N . ARG A 1 215 ? 37.886 -20.817 -33.635 1.00 51.97 215 ARG A N 1
ATOM 1678 C CA . ARG A 1 215 ? 39.282 -21.038 -34.005 1.00 51.97 215 ARG A CA 1
ATOM 1679 C C . ARG A 1 215 ? 39.366 -22.077 -35.128 1.00 51.97 215 ARG A C 1
ATOM 1681 O O . ARG A 1 215 ? 39.849 -23.183 -34.912 1.00 51.97 215 ARG A O 1
ATOM 1688 N N . GLU A 1 216 ? 38.910 -21.723 -36.324 1.00 54.09 216 GLU A N 1
ATOM 1689 C CA . GLU A 1 216 ? 39.221 -22.451 -37.553 1.00 54.09 216 GLU A CA 1
ATOM 1690 C C . GLU A 1 216 ? 40.062 -21.567 -38.480 1.00 54.09 216 GLU A C 1
ATOM 1692 O O . GLU A 1 216 ? 39.712 -20.431 -38.778 1.00 54.09 216 GLU A O 1
ATOM 1697 N N . SER A 1 217 ? 41.171 -22.141 -38.954 1.00 53.03 217 SER A N 1
ATOM 1698 C CA . SER A 1 217 ? 42.090 -21.616 -39.976 1.00 53.03 217 SER A CA 1
ATOM 1699 C C . SER A 1 217 ? 43.104 -20.543 -39.562 1.00 53.03 217 SER A C 1
ATOM 1701 O O . SER A 1 217 ? 42.929 -19.359 -39.818 1.00 53.03 217 SER A O 1
ATOM 1703 N N . ALA A 1 218 ? 44.263 -21.003 -39.072 1.00 46.44 218 ALA A N 1
ATOM 1704 C CA . ALA A 1 218 ? 45.569 -20.504 -39.529 1.00 46.44 218 ALA A CA 1
ATOM 1705 C C . ALA A 1 218 ? 46.696 -21.475 -39.121 1.00 46.44 218 ALA A C 1
ATOM 1707 O O . ALA A 1 218 ? 47.443 -21.255 -38.168 1.00 46.44 218 ALA A O 1
ATOM 1708 N N . MET A 1 219 ? 46.826 -22.572 -39.874 1.00 52.00 219 MET A N 1
ATOM 1709 C CA . MET A 1 219 ? 48.115 -23.236 -40.071 1.00 52.00 219 MET A CA 1
ATOM 1710 C C . MET A 1 219 ? 49.007 -22.270 -40.854 1.00 52.00 219 MET A C 1
ATOM 1712 O O . MET A 1 219 ? 48.893 -22.213 -42.068 1.00 52.00 219 MET A O 1
ATOM 1716 N N . TRP A 1 220 ? 49.912 -21.559 -40.186 1.00 45.84 220 TRP A N 1
ATOM 1717 C CA . TRP A 1 220 ? 51.243 -21.300 -40.732 1.00 45.84 220 TRP A CA 1
ATOM 1718 C C . TRP A 1 220 ? 52.255 -21.239 -39.596 1.00 45.84 220 TRP A C 1
ATOM 1720 O O . TRP A 1 220 ? 52.198 -20.423 -38.682 1.00 45.84 220 TRP A O 1
ATOM 1730 N N . SER A 1 221 ? 53.154 -22.211 -39.648 1.00 42.84 221 SER A N 1
ATOM 1731 C CA . SER A 1 221 ? 54.245 -22.433 -38.720 1.00 42.84 221 SER A CA 1
ATOM 1732 C C . SER A 1 221 ? 55.391 -21.450 -38.952 1.00 42.84 221 SER A C 1
ATOM 1734 O O . SER A 1 221 ? 55.668 -21.110 -40.103 1.00 42.84 221 SER A O 1
ATOM 1736 N N . LYS A 1 222 ? 56.131 -21.174 -37.862 1.00 41.91 222 LYS A N 1
ATOM 1737 C CA . LYS A 1 222 ? 57.610 -21.051 -37.708 1.00 41.91 222 LYS A CA 1
ATOM 1738 C C . LYS A 1 222 ? 57.999 -19.837 -36.826 1.00 41.91 222 LYS A C 1
ATOM 1740 O O . LYS A 1 222 ? 57.171 -18.965 -36.603 1.00 41.91 222 LYS A O 1
ATOM 1745 N N . PRO A 1 223 ? 59.230 -19.776 -36.281 1.00 49.31 223 PRO A N 1
ATOM 1746 C CA . PRO A 1 223 ? 59.715 -20.597 -35.176 1.00 49.31 223 PRO A CA 1
ATOM 1747 C C . PRO A 1 223 ? 60.218 -19.738 -33.994 1.00 49.31 223 PRO A C 1
ATOM 1749 O O . PRO A 1 223 ? 60.424 -18.532 -34.097 1.00 49.31 223 PRO A O 1
ATOM 1752 N N . ARG A 1 224 ? 60.438 -20.399 -32.853 1.00 43.56 224 ARG A N 1
ATOM 1753 C CA . ARG A 1 224 ? 61.026 -19.828 -31.633 1.00 43.56 224 ARG A CA 1
ATOM 1754 C C . ARG A 1 224 ? 62.495 -19.444 -31.838 1.00 43.56 224 ARG A C 1
ATOM 1756 O O . ARG A 1 224 ? 63.269 -20.268 -32.316 1.00 43.56 224 ARG A O 1
ATOM 1763 N N . LEU A 1 225 ? 62.887 -18.282 -31.318 1.00 44.97 225 LEU A N 1
ATOM 1764 C CA . LEU A 1 225 ? 64.245 -18.026 -30.836 1.00 44.97 225 LEU A CA 1
ATOM 1765 C C . LEU A 1 225 ? 64.176 -17.480 -29.408 1.00 44.97 225 LEU A C 1
ATOM 1767 O O . LEU A 1 225 ? 63.391 -16.586 -29.099 1.00 44.97 225 LEU A O 1
ATOM 1771 N N . ALA A 1 226 ? 64.971 -18.100 -28.543 1.00 41.34 226 ALA A N 1
ATOM 1772 C CA . ALA A 1 226 ? 65.131 -17.794 -27.132 1.00 41.34 226 ALA A CA 1
ATOM 1773 C C . ALA A 1 226 ? 66.295 -16.815 -26.909 1.00 41.34 226 ALA A C 1
ATOM 1775 O O . ALA A 1 226 ? 67.293 -16.878 -27.621 1.00 41.34 226 ALA A O 1
ATOM 1776 N N . SER A 1 227 ? 66.183 -15.978 -25.877 1.00 39.47 227 SER A N 1
ATOM 1777 C CA . SER A 1 227 ? 67.285 -15.328 -25.142 1.00 39.47 227 SER A CA 1
ATOM 1778 C C . SER A 1 227 ? 66.654 -14.755 -23.856 1.00 39.47 227 SER A C 1
ATOM 1780 O O . SER A 1 227 ? 65.663 -14.042 -23.972 1.00 39.47 227 SER A O 1
ATOM 1782 N N . VAL A 1 228 ? 66.905 -15.186 -22.612 1.00 40.84 228 VAL A N 1
ATOM 1783 C CA . VAL A 1 228 ? 68.122 -15.402 -21.794 1.00 40.84 228 VAL A CA 1
ATOM 1784 C C . VAL A 1 228 ? 68.662 -14.096 -21.163 1.00 40.84 228 VAL A C 1
ATOM 1786 O O . VAL A 1 228 ? 69.044 -13.173 -21.872 1.00 40.84 228 VAL A O 1
ATOM 1789 N N . VAL A 1 229 ? 68.709 -14.114 -19.811 1.00 36.78 229 VAL A N 1
ATOM 1790 C CA . VAL A 1 229 ? 69.301 -13.197 -18.788 1.00 36.78 229 VAL A CA 1
ATOM 1791 C C . VAL A 1 229 ? 68.720 -11.762 -18.654 1.00 36.78 229 VAL A C 1
ATOM 1793 O O . VAL A 1 229 ? 68.268 -11.195 -19.630 1.00 36.78 229 VAL A O 1
ATOM 1796 N N . SER A 1 230 ? 68.686 -11.056 -17.508 1.00 39.09 230 SER A N 1
ATOM 1797 C CA . SER A 1 230 ? 69.232 -11.237 -16.150 1.00 39.09 230 SER A CA 1
ATOM 1798 C C . SER A 1 230 ? 68.682 -10.178 -15.166 1.00 39.09 230 SER A C 1
ATOM 1800 O O . SER A 1 230 ? 68.395 -9.059 -15.573 1.00 39.09 230 SER A O 1
ATOM 1802 N N . VAL A 1 231 ? 68.744 -10.522 -13.872 1.00 38.66 231 VAL A N 1
ATOM 1803 C CA . VAL A 1 231 ? 69.158 -9.700 -12.706 1.00 38.66 231 VAL A CA 1
ATOM 1804 C C . VAL A 1 231 ? 68.230 -8.648 -12.062 1.00 38.66 231 VAL A C 1
ATOM 1806 O O . VAL A 1 231 ? 67.667 -7.742 -12.662 1.00 38.66 231 VAL A O 1
ATOM 1809 N N . MET A 1 232 ? 68.191 -8.820 -10.736 1.00 43.47 232 MET A N 1
ATOM 1810 C CA . MET A 1 232 ? 67.633 -8.035 -9.637 1.00 43.47 232 MET A CA 1
ATOM 1811 C C . MET A 1 232 ? 68.129 -6.582 -9.552 1.00 43.47 232 MET A C 1
ATOM 1813 O O . MET A 1 232 ? 69.239 -6.291 -9.981 1.00 43.47 232 MET A O 1
ATOM 1817 N N . HIS A 1 233 ? 67.383 -5.724 -8.842 1.00 36.38 233 HIS A N 1
ATOM 1818 C CA . HIS A 1 233 ? 67.876 -5.031 -7.637 1.00 36.38 233 HIS A CA 1
ATOM 1819 C C . HIS A 1 233 ? 66.728 -4.391 -6.835 1.00 36.38 233 HIS A C 1
ATOM 1821 O O . HIS A 1 233 ? 65.891 -3.659 -7.358 1.00 36.38 233 HIS A O 1
ATOM 1827 N N . SER A 1 234 ? 66.748 -4.659 -5.530 1.00 37.34 234 SER A N 1
ATOM 1828 C CA . SER A 1 234 ? 66.105 -3.891 -4.462 1.00 37.34 234 SER A CA 1
ATOM 1829 C C . SER A 1 234 ? 66.740 -2.504 -4.312 1.00 37.34 234 SER A C 1
ATOM 1831 O O . SER A 1 234 ? 67.942 -2.379 -4.519 1.00 37.34 234 SER A O 1
ATOM 1833 N N . ALA A 1 235 ? 65.991 -1.509 -3.821 1.00 37.50 235 ALA A N 1
ATOM 1834 C CA . ALA A 1 235 ? 66.381 -0.700 -2.651 1.00 37.50 235 ALA A CA 1
ATOM 1835 C C . ALA A 1 235 ? 65.407 0.457 -2.377 1.00 37.50 235 ALA A C 1
ATOM 1837 O O . ALA A 1 235 ? 64.976 1.193 -3.260 1.00 37.50 235 ALA A O 1
ATOM 1838 N N . ALA A 1 236 ? 65.133 0.621 -1.087 1.00 45.00 236 ALA A N 1
ATOM 1839 C CA . ALA A 1 236 ? 64.405 1.708 -0.459 1.00 45.00 236 ALA A CA 1
ATOM 1840 C C . ALA A 1 236 ? 65.060 3.088 -0.653 1.00 45.00 236 ALA A C 1
ATOM 1842 O O . ALA A 1 236 ? 66.286 3.207 -0.696 1.00 45.00 236 ALA A O 1
ATOM 1843 N N . LYS A 1 237 ? 64.257 4.160 -0.579 1.00 42.12 237 LYS A N 1
ATOM 1844 C CA . LYS A 1 237 ? 64.747 5.425 -0.013 1.00 42.12 237 LYS A CA 1
ATOM 1845 C C . LYS A 1 237 ? 63.644 6.258 0.633 1.00 42.12 237 LYS A C 1
ATOM 1847 O O . LYS A 1 237 ? 62.686 6.696 0.011 1.00 42.12 237 LYS A O 1
ATOM 1852 N N . GLN A 1 238 ? 63.863 6.482 1.917 1.00 45.81 238 GLN A N 1
ATOM 1853 C CA . GLN A 1 238 ? 63.131 7.316 2.852 1.00 45.81 238 GLN A CA 1
ATOM 1854 C C . GLN A 1 238 ? 63.838 8.680 2.944 1.00 45.81 238 GLN A C 1
ATOM 1856 O O . GLN A 1 238 ? 65.034 8.714 3.221 1.00 45.81 238 GLN A O 1
ATOM 1861 N N . ARG A 1 239 ? 63.124 9.800 2.753 1.00 47.44 239 ARG A N 1
ATOM 1862 C CA . ARG A 1 239 ? 63.485 11.172 3.198 1.00 47.44 239 ARG A CA 1
ATOM 1863 C C . ARG A 1 239 ? 62.177 11.969 3.326 1.00 47.44 239 ARG A C 1
ATOM 1865 O O . ARG A 1 239 ? 61.455 12.097 2.353 1.00 47.44 239 ARG A O 1
ATOM 1872 N N . ARG A 1 240 ? 61.664 12.248 4.529 1.00 45.81 240 ARG A N 1
ATOM 1873 C CA . ARG A 1 240 ? 61.942 13.394 5.425 1.00 45.81 240 ARG A CA 1
ATOM 1874 C C . ARG A 1 240 ? 61.940 14.782 4.749 1.00 45.81 240 ARG A C 1
ATOM 1876 O O . ARG A 1 240 ? 62.902 15.129 4.080 1.00 45.81 240 ARG A O 1
ATOM 1883 N N . ARG A 1 241 ? 60.962 15.579 5.214 1.00 42.50 241 ARG A N 1
ATOM 1884 C CA . ARG A 1 241 ? 61.079 16.907 5.859 1.00 42.50 241 ARG A CA 1
ATOM 1885 C C . ARG A 1 241 ? 60.829 18.192 5.038 1.00 42.50 241 ARG A C 1
ATOM 1887 O O . ARG A 1 241 ? 61.584 18.519 4.139 1.00 42.50 241 ARG A O 1
ATOM 1894 N N . LEU A 1 242 ? 59.901 18.971 5.617 1.00 39.62 242 LEU A N 1
ATOM 1895 C CA . LEU A 1 242 ? 59.959 20.397 5.993 1.00 39.62 242 LEU A CA 1
ATOM 1896 C C . LEU A 1 242 ? 59.120 21.426 5.216 1.00 39.62 242 LEU A C 1
ATOM 1898 O O . LEU A 1 242 ? 58.837 21.311 4.033 1.00 39.62 242 LEU A O 1
ATOM 1902 N N . HIS A 1 243 ? 58.706 22.395 6.036 1.00 43.34 243 HIS A N 1
ATOM 1903 C CA . HIS A 1 243 ? 57.773 23.505 5.894 1.00 43.34 243 HIS A CA 1
ATOM 1904 C C . HIS A 1 243 ? 58.016 24.456 4.716 1.00 43.34 243 HIS A C 1
ATOM 1906 O O . HIS A 1 243 ? 59.151 24.695 4.321 1.00 43.34 243 HIS A O 1
ATOM 1912 N N . GLY A 1 244 ? 56.939 25.121 4.287 1.00 36.50 244 GLY A N 1
ATOM 1913 C CA . GLY A 1 244 ? 56.986 26.349 3.497 1.00 36.50 244 GLY A CA 1
ATOM 1914 C C . GLY A 1 244 ? 55.626 27.045 3.501 1.00 36.50 244 GLY A C 1
ATOM 1915 O O . GLY A 1 244 ? 54.624 26.450 3.117 1.00 36.50 244 GLY A O 1
ATOM 1916 N N . ALA A 1 245 ? 55.598 28.273 4.008 1.00 38.19 245 ALA A N 1
ATOM 1917 C CA . ALA A 1 245 ? 54.434 29.140 4.138 1.00 38.19 245 ALA A CA 1
ATOM 1918 C C . ALA A 1 245 ? 53.983 29.766 2.792 1.00 38.19 245 ALA A C 1
ATOM 1920 O O . ALA A 1 245 ? 54.784 29.887 1.872 1.00 38.19 245 ALA A O 1
ATOM 1921 N N . THR A 1 246 ? 52.690 30.138 2.747 1.00 43.88 246 THR A N 1
ATOM 1922 C CA . THR A 1 246 ? 51.943 31.182 1.975 1.00 43.88 246 THR A CA 1
ATOM 1923 C C . THR A 1 246 ? 52.697 32.044 0.938 1.00 43.88 246 THR A C 1
ATOM 1925 O O . THR A 1 246 ? 53.819 32.434 1.249 1.00 43.88 246 THR A O 1
ATOM 1928 N N . PRO A 1 247 ? 52.081 32.531 -0.181 1.00 52.31 247 PRO A N 1
ATOM 1929 C CA . PRO A 1 247 ? 50.827 33.316 -0.135 1.00 52.31 247 PRO A CA 1
ATOM 1930 C C . PRO A 1 247 ? 49.924 33.344 -1.405 1.00 52.31 247 PRO A C 1
ATOM 1932 O O . PRO A 1 247 ? 50.185 32.734 -2.434 1.00 52.31 247 PRO A O 1
ATOM 1935 N N . SER A 1 248 ? 48.875 34.172 -1.297 1.00 39.59 248 SER A N 1
ATOM 1936 C CA . SER A 1 248 ? 48.128 34.892 -2.348 1.00 39.59 248 SER A CA 1
ATOM 1937 C C . SER A 1 248 ? 47.199 34.130 -3.300 1.00 39.59 248 SER A C 1
ATOM 1939 O O . SER A 1 248 ? 47.571 33.268 -4.087 1.00 39.59 248 SER A O 1
ATOM 1941 N N . ARG A 1 249 ? 45.946 34.575 -3.239 1.00 52.59 249 ARG A N 1
ATOM 1942 C CA . ARG A 1 249 ? 44.765 34.167 -3.988 1.00 52.59 249 ARG A CA 1
ATOM 1943 C C . ARG A 1 249 ? 44.566 35.149 -5.155 1.00 52.59 249 ARG A C 1
ATOM 1945 O O . ARG A 1 249 ? 44.390 36.332 -4.867 1.00 52.59 249 ARG A O 1
ATOM 1952 N N . PRO A 1 250 ? 44.541 34.719 -6.427 1.00 52.16 250 PRO A N 1
ATOM 1953 C CA . PRO A 1 250 ? 44.057 35.554 -7.515 1.00 52.16 250 PRO A CA 1
ATOM 1954 C C . PRO A 1 250 ? 42.551 35.351 -7.709 1.00 52.16 250 PRO A C 1
ATOM 1956 O O . PRO A 1 250 ? 42.035 34.232 -7.721 1.00 52.16 250 PRO A O 1
ATOM 1959 N N . SER A 1 251 ? 41.855 36.469 -7.851 1.00 51.75 251 SER A N 1
ATOM 1960 C CA . SER A 1 251 ? 40.485 36.602 -8.332 1.00 51.75 251 SER A CA 1
ATOM 1961 C C . SER A 1 251 ? 40.324 35.987 -9.728 1.00 51.75 251 SER A C 1
ATOM 1963 O O . SER A 1 251 ? 41.144 36.212 -10.614 1.00 51.75 251 SER A O 1
ATOM 1965 N N . THR A 1 252 ? 39.248 35.227 -9.941 1.00 48.28 252 THR A N 1
ATOM 1966 C CA . THR A 1 252 ? 38.849 34.725 -11.267 1.00 48.28 252 THR A CA 1
ATOM 1967 C C . THR A 1 252 ? 37.534 35.392 -11.687 1.00 48.28 252 THR A C 1
ATOM 1969 O O . THR A 1 252 ? 36.633 35.505 -10.851 1.00 48.28 252 THR A O 1
ATOM 1972 N N . PRO A 1 253 ? 37.417 35.859 -12.943 1.00 52.88 253 PRO A N 1
ATOM 1973 C CA . PRO A 1 253 ? 36.264 36.605 -13.432 1.00 52.88 253 PRO A CA 1
ATOM 1974 C C . PRO A 1 253 ? 35.079 35.713 -13.828 1.00 52.88 253 PRO A C 1
ATOM 1976 O O . PRO A 1 253 ? 35.205 34.519 -14.097 1.00 52.88 253 PRO A O 1
ATOM 1979 N N . LEU A 1 254 ? 33.917 36.362 -13.877 1.00 47.28 254 LEU A N 1
ATOM 1980 C CA . LEU A 1 254 ? 32.648 35.876 -14.403 1.00 47.28 254 LEU A CA 1
ATOM 1981 C C . LEU A 1 254 ? 32.704 35.549 -15.909 1.00 47.28 254 LEU A C 1
ATOM 1983 O O . LEU A 1 254 ? 33.337 36.258 -16.688 1.00 47.28 254 LEU A O 1
ATOM 1987 N N . THR A 1 255 ? 31.828 34.611 -16.288 1.00 43.28 255 THR A N 1
ATOM 1988 C CA . THR A 1 255 ? 31.152 34.449 -17.597 1.00 43.28 255 THR A CA 1
ATOM 1989 C C . THR A 1 255 ? 31.746 33.440 -18.586 1.00 43.28 255 THR A C 1
ATOM 1991 O O . THR A 1 255 ? 32.712 33.718 -19.282 1.00 43.28 255 THR A O 1
ATOM 1994 N N . ALA A 1 256 ? 31.056 32.301 -18.731 1.00 40.38 256 ALA A N 1
ATOM 1995 C CA . ALA A 1 256 ? 30.657 31.731 -20.025 1.00 40.38 256 ALA A CA 1
ATOM 1996 C C . ALA A 1 256 ? 29.660 30.580 -19.785 1.00 40.38 256 ALA A C 1
ATOM 1998 O O . ALA A 1 256 ? 30.037 29.494 -19.343 1.00 40.38 256 ALA A O 1
ATOM 1999 N N . GLN A 1 257 ? 28.376 30.815 -20.075 1.00 50.34 257 GLN A N 1
ATOM 2000 C CA . GLN A 1 257 ? 27.386 29.747 -20.227 1.00 50.34 257 GLN A CA 1
ATOM 2001 C C . GLN A 1 257 ? 27.833 28.825 -21.366 1.00 50.34 257 GLN A C 1
ATOM 2003 O O . GLN A 1 257 ? 27.859 29.227 -22.527 1.00 50.34 257 GLN A O 1
ATOM 2008 N N . ARG A 1 258 ? 28.160 27.574 -21.041 1.00 39.78 258 ARG A N 1
ATOM 2009 C CA . ARG A 1 258 ? 28.214 26.487 -22.020 1.00 39.78 258 ARG A CA 1
ATOM 2010 C C . ARG A 1 258 ? 26.947 25.657 -21.876 1.00 39.78 258 ARG A C 1
ATOM 2012 O O . ARG A 1 258 ? 26.706 25.067 -20.825 1.00 39.78 258 ARG A O 1
ATOM 2019 N N . HIS A 1 259 ? 26.147 25.629 -22.937 1.00 52.03 259 HIS A N 1
ATOM 2020 C CA . HIS A 1 259 ? 25.104 24.626 -23.124 1.00 52.03 259 HIS A CA 1
ATOM 2021 C C . HIS A 1 259 ? 25.730 23.223 -23.043 1.00 52.03 259 HIS A C 1
ATOM 2023 O O . HIS A 1 259 ? 26.714 22.973 -23.742 1.00 52.03 259 HIS A O 1
ATOM 2029 N N . PRO A 1 260 ? 25.192 22.291 -22.237 1.00 50.88 260 PRO A N 1
ATOM 2030 C CA . PRO A 1 260 ? 25.561 20.892 -22.362 1.00 50.88 260 PRO A CA 1
ATOM 2031 C C . PRO A 1 260 ? 24.870 20.303 -23.598 1.00 50.88 260 PRO A C 1
ATOM 2033 O O . PRO A 1 260 ? 23.651 20.127 -23.622 1.00 50.88 260 PRO A O 1
ATOM 2036 N N . THR A 1 261 ? 25.663 20.013 -24.626 1.00 55.50 261 THR A N 1
ATOM 2037 C CA . THR A 1 261 ? 25.298 19.093 -25.702 1.00 55.50 261 THR A CA 1
ATOM 2038 C C . THR A 1 261 ? 25.344 17.648 -25.193 1.00 55.50 261 THR A C 1
ATOM 2040 O O . THR A 1 261 ? 26.146 17.292 -24.329 1.00 55.50 261 THR A O 1
ATOM 2043 N N . ASP A 1 262 ? 24.460 16.829 -25.758 1.00 40.78 262 ASP A N 1
ATOM 2044 C CA . ASP A 1 262 ? 24.439 15.364 -25.727 1.00 40.78 262 ASP A CA 1
ATOM 2045 C C . ASP A 1 262 ? 24.101 14.661 -24.404 1.00 40.78 262 ASP A C 1
ATOM 2047 O O . ASP A 1 262 ? 24.935 14.151 -23.650 1.00 40.78 262 ASP A O 1
ATOM 2051 N N . ASN A 1 263 ? 22.790 14.486 -24.208 1.00 42.72 263 ASN A N 1
ATOM 2052 C CA . ASN A 1 263 ? 22.230 13.466 -23.329 1.00 42.72 263 ASN A CA 1
ATOM 2053 C C . ASN A 1 263 ? 22.599 12.058 -23.830 1.00 42.72 263 ASN A C 1
ATOM 2055 O O . ASN A 1 263 ? 21.890 11.437 -24.619 1.00 42.72 263 ASN A O 1
ATOM 2059 N N . LYS A 1 264 ? 23.676 11.514 -23.264 1.00 40.12 264 LYS A N 1
ATOM 2060 C CA . LYS A 1 264 ? 24.213 10.151 -23.447 1.00 40.12 264 LYS A CA 1
ATOM 2061 C C . LYS A 1 264 ? 23.307 9.005 -22.936 1.00 40.12 264 LYS A C 1
ATOM 2063 O O . LYS A 1 264 ? 23.798 7.922 -22.635 1.00 40.12 264 LYS A O 1
ATOM 2068 N N . TRP A 1 265 ? 21.997 9.239 -22.819 1.00 40.38 265 TRP A N 1
ATOM 2069 C CA . TRP A 1 265 ? 20.996 8.280 -22.319 1.00 40.38 265 TRP A CA 1
ATOM 2070 C C . TRP A 1 265 ? 19.878 7.963 -23.322 1.00 40.38 265 TRP A C 1
ATOM 2072 O O . TRP A 1 265 ? 18.945 7.234 -22.989 1.00 40.38 265 TRP A O 1
ATOM 2082 N N . ALA A 1 266 ? 19.962 8.467 -24.553 1.00 44.66 266 ALA A N 1
ATOM 2083 C CA . ALA A 1 266 ? 19.036 8.107 -25.620 1.00 44.66 266 ALA A CA 1
ATOM 2084 C C . ALA A 1 266 ? 19.476 6.810 -26.321 1.00 44.66 266 ALA A C 1
ATOM 2086 O O . ALA A 1 266 ? 19.954 6.845 -27.445 1.00 44.66 266 ALA A O 1
ATOM 2087 N N . VAL A 1 267 ? 19.314 5.656 -25.671 1.00 40.78 267 VAL A N 1
ATOM 2088 C CA . VAL A 1 267 ? 19.243 4.371 -26.387 1.00 40.78 267 VAL A CA 1
ATOM 2089 C C . VAL A 1 267 ? 18.195 3.506 -25.702 1.00 40.78 267 VAL A C 1
ATOM 2091 O O . VAL A 1 267 ? 18.449 2.957 -24.637 1.00 40.78 267 VAL A O 1
ATOM 2094 N N . PHE A 1 268 ? 16.992 3.503 -26.276 1.00 36.56 268 PHE A N 1
ATOM 2095 C CA . PHE A 1 268 ? 16.059 2.381 -26.457 1.00 36.56 268 PHE A CA 1
ATOM 2096 C C . PHE A 1 268 ? 14.693 2.981 -26.825 1.00 36.56 268 PHE A C 1
ATOM 2098 O O . PHE A 1 268 ? 13.870 3.274 -25.960 1.00 36.56 268 PHE A O 1
ATOM 2105 N N . ASN A 1 269 ? 14.473 3.189 -28.126 1.00 35.47 269 ASN A N 1
ATOM 2106 C CA . ASN A 1 269 ? 13.140 3.355 -28.704 1.00 35.47 269 ASN A CA 1
ATOM 2107 C C . ASN A 1 269 ? 12.647 1.959 -29.098 1.00 35.47 269 ASN A C 1
ATOM 2109 O O . ASN A 1 269 ? 13.178 1.405 -30.060 1.00 35.47 269 ASN A O 1
ATOM 2113 N N . PRO A 1 270 ? 11.664 1.355 -28.415 1.00 47.47 270 PRO A N 1
ATOM 2114 C CA . PRO A 1 270 ? 10.964 0.233 -29.004 1.00 47.47 270 PRO A CA 1
ATOM 2115 C C . PRO A 1 270 ? 9.903 0.791 -29.963 1.00 47.47 270 PRO A C 1
ATOM 2117 O O . PRO A 1 270 ? 8.899 1.356 -29.528 1.00 47.47 270 PRO A O 1
ATOM 2120 N N . MET A 1 271 ? 10.142 0.660 -31.272 1.00 33.91 271 MET A N 1
ATOM 2121 C CA . MET A 1 271 ? 9.075 0.786 -32.266 1.00 33.91 271 MET A CA 1
ATOM 2122 C C . MET A 1 271 ? 8.090 -0.361 -32.040 1.00 33.91 271 MET A C 1
ATOM 2124 O O . MET A 1 271 ? 8.448 -1.523 -32.215 1.00 33.91 271 MET A O 1
ATOM 2128 N N . TRP A 1 272 ? 6.858 -0.040 -31.660 1.00 49.81 272 TRP A N 1
ATOM 2129 C CA . TRP A 1 272 ? 5.747 -0.979 -31.751 1.00 49.81 272 TRP A CA 1
ATOM 2130 C C . TRP A 1 272 ? 4.853 -0.520 -32.898 1.00 49.81 272 TRP A C 1
ATOM 2132 O O . TRP A 1 272 ? 4.307 0.582 -32.857 1.00 49.81 272 TRP A O 1
ATOM 2142 N N . HIS A 1 273 ? 4.734 -1.356 -33.928 1.00 47.84 273 HIS A N 1
ATOM 2143 C CA . HIS A 1 273 ? 3.709 -1.210 -34.953 1.00 47.84 273 HIS A CA 1
ATOM 2144 C C . HIS A 1 273 ? 2.394 -1.775 -34.414 1.00 47.84 273 HIS A C 1
ATOM 2146 O O . HIS A 1 273 ? 2.350 -2.916 -33.955 1.00 47.84 273 HIS A O 1
ATOM 2152 N N . ILE A 1 274 ? 1.335 -0.973 -34.481 1.00 47.84 274 ILE A N 1
ATOM 2153 C CA . ILE A 1 274 ? -0.043 -1.433 -34.313 1.00 47.84 274 ILE A CA 1
ATOM 2154 C C . ILE A 1 274 ? -0.524 -1.842 -35.710 1.00 47.84 274 ILE A C 1
ATOM 2156 O O . ILE A 1 274 ? -0.382 -1.060 -36.651 1.00 47.84 274 ILE A O 1
ATOM 2160 N N . ARG A 1 275 ? -1.006 -3.081 -35.841 1.00 47.28 275 ARG A N 1
ATOM 2161 C CA . ARG A 1 275 ? -1.832 -3.529 -36.969 1.00 47.28 275 ARG A CA 1
ATOM 2162 C C . ARG A 1 275 ? -3.294 -3.318 -36.616 1.00 47.28 275 ARG A C 1
ATOM 2164 O O . ARG A 1 275 ? -3.616 -3.535 -35.426 1.00 47.28 275 ARG A O 1
#